Protein AF-A0A9E3AZN7-F1 (afdb_monomer)

Foldseek 3Di:
DPPVVVVVVLVVLQPDQKWKWKAQLPQQFTQDTHLNVLCPWDPPSNPDDRHRPHPCVGHDPVVCVVVVVVSNCCLVVQDKDWDFQCWDQDCCPPPRIWTKTKIKGFDPPPPDPDDDPPPPDRGIIMIMIHTCRVVVLVVLVVVLVVCLVVCVPDPHDPQSSQVSNQVSCCVNRVDQKDWDKDKADQPPPPPVVVPPCPPVVVPDPSFIWIATPDIGQADPVLNPVIDTQDPQEPVVVCVVVVDKDKDAFCVVRPSHDDFHRDPVRDNDGTGIDIDHDDDDPDPDDPPPPPPPDDDDDD

Structure (mmCIF, N/CA/C/O backbone):
data_AF-A0A9E3AZN7-F1
#
_entry.id   AF-A0A9E3AZN7-F1
#
loop_
_atom_site.group_PDB
_atom_site.id
_atom_site.type_symbol
_atom_site.label_atom_id
_atom_site.label_alt_id
_atom_site.label_comp_id
_atom_site.label_asym_id
_atom_site.label_entity_id
_atom_site.label_seq_id
_atom_site.pdbx_PDB_ins_code
_atom_site.Cartn_x
_atom_site.Cartn_y
_atom_site.Cartn_z
_atom_site.occupancy
_atom_site.B_iso_or_equiv
_atom_site.auth_seq_id
_atom_site.auth_comp_id
_atom_site.auth_asym_id
_atom_site.auth_atom_id
_atom_site.pdbx_PDB_model_num
ATOM 1 N N . MET A 1 1 ? -22.858 12.595 29.156 1.00 53.81 1 MET A N 1
ATOM 2 C CA . MET A 1 1 ? -23.108 13.151 27.809 1.00 53.81 1 MET A CA 1
ATOM 3 C C . MET A 1 1 ? -24.599 13.153 27.555 1.00 53.81 1 MET A C 1
ATOM 5 O O . MET A 1 1 ? -25.235 12.140 27.826 1.00 53.81 1 MET A O 1
ATOM 9 N N . GLU A 1 2 ? -25.161 14.259 27.068 1.00 62.59 2 GLU A N 1
ATOM 10 C CA . GLU A 1 2 ? -26.552 14.244 26.607 1.00 62.59 2 GLU A CA 1
ATOM 11 C C . GLU A 1 2 ? -26.670 13.311 25.387 1.00 62.59 2 GLU A C 1
ATOM 13 O O . GLU A 1 2 ? -25.790 13.335 24.520 1.00 62.59 2 GLU A O 1
ATOM 18 N N . PRO A 1 3 ? -27.725 12.485 25.282 1.00 65.94 3 PRO A N 1
ATOM 19 C CA . PRO A 1 3 ? -27.855 11.483 24.219 1.00 65.94 3 PRO A CA 1
ATOM 20 C C . PRO A 1 3 ? -27.819 12.087 22.802 1.00 65.94 3 PRO A C 1
ATOM 22 O O . PRO A 1 3 ? -27.398 11.417 21.861 1.00 65.94 3 PRO A O 1
ATOM 25 N N . GLY A 1 4 ? -28.173 13.369 22.646 1.00 71.06 4 GLY A N 1
ATOM 26 C CA . GLY A 1 4 ? -28.060 14.088 21.372 1.00 71.06 4 GLY A CA 1
ATOM 27 C C . GLY A 1 4 ? -26.617 14.354 20.920 1.00 71.06 4 GLY A C 1
ATOM 28 O O . GLY A 1 4 ? -26.335 14.303 19.725 1.00 71.06 4 GLY A O 1
ATOM 29 N N . GLN A 1 5 ? -25.682 14.570 21.851 1.00 76.88 5 GLN A N 1
ATOM 30 C CA . GLN A 1 5 ? -24.275 14.842 21.525 1.00 76.88 5 GLN A CA 1
ATOM 31 C C . GLN A 1 5 ? -23.548 13.587 21.031 1.00 76.88 5 GLN A C 1
ATOM 33 O O . GLN A 1 5 ? -22.729 13.671 20.120 1.00 76.88 5 GLN A O 1
ATOM 38 N N . ALA A 1 6 ? -23.878 12.418 21.591 1.00 79.06 6 ALA A N 1
ATOM 39 C CA . ALA A 1 6 ? -23.333 11.137 21.141 1.00 79.06 6 ALA A CA 1
ATOM 40 C C . ALA A 1 6 ? -23.733 10.840 19.687 1.00 79.06 6 ALA A C 1
ATOM 42 O O . ALA A 1 6 ? -22.880 10.522 18.863 1.00 79.06 6 ALA A O 1
ATOM 43 N N . ALA A 1 7 ? -25.017 11.029 19.361 1.00 79.75 7 ALA A N 1
ATOM 44 C CA . ALA A 1 7 ? -25.529 10.839 18.007 1.00 79.75 7 ALA A CA 1
ATOM 45 C C . ALA A 1 7 ? -24.910 11.831 17.006 1.00 79.75 7 ALA A C 1
ATOM 47 O O . ALA A 1 7 ? -24.611 11.466 15.869 1.00 79.75 7 ALA A O 1
ATOM 48 N N . GLN A 1 8 ? -24.677 13.079 17.425 1.00 82.56 8 GLN A N 1
ATOM 49 C CA . GLN A 1 8 ? -24.020 14.084 16.588 1.00 82.56 8 GLN A CA 1
ATOM 50 C C . GLN A 1 8 ? -22.540 13.755 16.343 1.00 82.56 8 GLN A C 1
ATOM 52 O O . GLN A 1 8 ? -22.073 13.874 15.212 1.00 82.56 8 GLN A O 1
ATOM 57 N N . LEU A 1 9 ? -21.810 13.304 17.368 1.00 83.69 9 LEU A N 1
ATOM 58 C CA . LEU A 1 9 ? -20.420 12.870 17.227 1.00 83.69 9 LEU A CA 1
ATOM 59 C C . LEU A 1 9 ? -20.310 11.650 16.309 1.00 83.69 9 LEU A C 1
ATOM 61 O O . LEU A 1 9 ? -19.462 11.626 15.422 1.00 83.69 9 LEU A O 1
ATOM 65 N N . GLU A 1 10 ? -21.196 10.669 16.471 1.00 83.62 10 GLU A N 1
ATOM 66 C CA . GLU A 1 10 ? -21.256 9.509 15.585 1.00 83.62 10 GLU A CA 1
ATOM 67 C C . GLU A 1 10 ? -21.541 9.933 14.138 1.00 83.62 10 GLU A C 1
ATOM 69 O O . GLU A 1 10 ? -20.887 9.460 13.209 1.00 83.62 10 GLU A O 1
ATOM 74 N N . HIS A 1 11 ? -22.463 10.879 13.932 1.00 85.19 11 HIS A N 1
ATOM 75 C CA . HIS A 1 11 ? -22.735 11.427 12.607 1.00 85.19 11 HIS A CA 1
ATOM 76 C C . HIS A 1 11 ? -21.495 12.090 11.991 1.00 85.19 11 HIS A C 1
ATOM 78 O O . HIS A 1 11 ? -21.216 11.865 10.815 1.00 85.19 11 HIS A O 1
ATOM 84 N N . ILE A 1 12 ? -20.720 12.852 12.768 1.00 85.94 12 ILE A N 1
ATOM 85 C CA . ILE A 1 12 ? -19.460 13.452 12.305 1.00 85.94 12 ILE A CA 1
ATOM 86 C C . ILE A 1 12 ? -18.448 12.354 11.949 1.00 85.94 12 ILE A C 1
ATOM 88 O O . ILE A 1 12 ? -17.926 12.343 10.837 1.00 85.94 12 ILE A O 1
ATOM 92 N N . LEU A 1 13 ? -18.223 11.383 12.838 1.00 87.25 13 LEU A N 1
ATOM 93 C CA . LEU A 1 13 ? -17.242 10.305 12.646 1.00 87.25 13 LEU A CA 1
ATOM 94 C C . LEU A 1 13 ? -17.553 9.377 11.463 1.00 87.25 13 LEU A C 1
ATOM 96 O O . LEU A 1 13 ? -16.651 8.691 10.984 1.00 87.25 13 LEU A O 1
ATOM 100 N N . ARG A 1 14 ? -18.801 9.353 10.981 1.00 84.06 14 ARG A N 1
ATOM 101 C CA . ARG A 1 14 ? -19.188 8.642 9.752 1.00 84.06 14 ARG A CA 1
ATOM 102 C C . ARG A 1 14 ? -18.754 9.349 8.467 1.00 84.06 14 ARG A C 1
ATOM 104 O O . ARG A 1 14 ? -18.658 8.687 7.441 1.00 84.06 14 ARG A O 1
ATOM 111 N N . HIS A 1 15 ? -18.520 10.661 8.508 1.00 83.62 15 HIS A N 1
ATOM 112 C CA . HIS A 1 15 ? -18.189 11.467 7.326 1.00 83.62 15 HIS A CA 1
ATOM 113 C C . HIS A 1 15 ? -16.728 11.930 7.291 1.00 83.62 15 HIS A C 1
ATOM 115 O O . HIS A 1 15 ? -16.283 12.461 6.277 1.00 83.62 15 HIS A O 1
ATOM 121 N N . VAL A 1 16 ? -15.983 11.757 8.383 1.00 86.75 16 VAL A N 1
ATOM 122 C CA . VAL A 1 16 ? -14.562 12.107 8.443 1.00 86.75 16 VAL A CA 1
ATOM 123 C C . VAL A 1 16 ? -13.723 10.978 7.841 1.00 86.75 16 VAL A C 1
ATOM 125 O O . VAL A 1 16 ? -13.915 9.811 8.177 1.00 86.75 16 VAL A O 1
ATOM 128 N N . SER A 1 17 ? -12.747 11.334 7.001 1.00 85.75 17 SER A N 1
ATOM 129 C CA . SER A 1 17 ? -11.783 10.409 6.381 1.00 85.75 17 SER A CA 1
ATOM 130 C C . SER A 1 17 ? -10.676 9.953 7.342 1.00 85.75 17 SER A C 1
ATOM 132 O O . SER A 1 17 ? -9.499 9.925 6.989 1.00 85.75 17 SER A O 1
ATOM 134 N N . VAL A 1 18 ? -11.042 9.646 8.585 1.00 90.31 18 VAL A N 1
ATOM 135 C CA . VAL A 1 18 ? -10.120 9.215 9.638 1.00 90.31 18 VAL A CA 1
ATOM 136 C C . VAL A 1 18 ? -10.717 8.004 10.334 1.00 90.31 18 VAL A C 1
ATOM 138 O O . VAL A 1 18 ? -11.863 8.019 10.786 1.00 90.31 18 VAL A O 1
ATOM 141 N N . GLY A 1 19 ? -9.931 6.939 10.410 1.00 91.25 19 GLY A N 1
ATOM 142 C CA . GLY A 1 19 ? -10.266 5.706 11.095 1.00 91.25 19 GLY A CA 1
ATOM 143 C C . GLY A 1 19 ? -10.035 5.885 12.581 1.00 91.25 19 GLY A C 1
ATOM 144 O O . GLY A 1 19 ? -8.967 6.330 12.986 1.00 91.25 19 GLY A O 1
ATOM 145 N N . VAL A 1 20 ? -11.031 5.550 13.390 1.00 92.44 20 VAL A N 1
ATOM 146 C CA . VAL A 1 20 ? -10.968 5.662 14.844 1.00 92.44 20 VAL A CA 1
ATOM 147 C C . VAL A 1 20 ? -11.438 4.352 15.454 1.00 92.44 20 VAL A C 1
ATOM 149 O O . VAL A 1 20 ? -12.559 3.914 15.188 1.00 92.44 20 VAL A O 1
ATOM 152 N N . ALA A 1 21 ? -10.606 3.760 16.308 1.00 92.88 21 ALA A N 1
ATOM 153 C CA . ALA A 1 21 ? -10.977 2.645 17.167 1.00 92.88 21 ALA A CA 1
ATOM 154 C C . ALA A 1 21 ? -10.594 2.921 18.621 1.00 92.88 21 ALA A C 1
ATOM 156 O O . ALA A 1 21 ? -9.587 3.563 18.904 1.00 92.88 21 ALA A O 1
ATOM 157 N N . ILE A 1 22 ? -11.401 2.411 19.547 1.00 92.81 22 ILE A N 1
ATOM 158 C CA . ILE A 1 22 ? -11.112 2.429 20.981 1.00 92.81 22 ILE A CA 1
ATOM 159 C C . ILE A 1 22 ? -10.964 0.986 21.429 1.00 92.81 22 ILE A C 1
ATOM 161 O O . ILE A 1 22 ? -11.851 0.166 21.185 1.00 92.81 22 ILE A O 1
ATOM 165 N N . LEU A 1 23 ? -9.857 0.679 22.090 1.00 93.19 23 LEU A N 1
ATOM 166 C CA . LEU A 1 23 ? -9.516 -0.649 22.573 1.00 93.19 23 LEU A CA 1
ATOM 167 C C . LEU A 1 23 ? -9.415 -0.637 24.094 1.00 93.19 23 LEU A C 1
ATOM 169 O O . LEU A 1 23 ? -8.913 0.314 24.685 1.00 93.19 23 LEU A O 1
ATOM 173 N N . LYS A 1 24 ? -9.820 -1.728 24.735 1.00 90.88 24 LYS A N 1
ATOM 174 C CA . LYS A 1 24 ? -9.527 -1.943 26.153 1.00 90.88 24 LYS A CA 1
ATOM 175 C C . LYS A 1 24 ? -8.054 -2.317 26.309 1.00 90.88 24 LYS A C 1
ATOM 177 O O . LYS A 1 24 ? -7.625 -3.303 25.722 1.00 90.88 24 LYS A O 1
ATOM 182 N N . SER A 1 25 ? -7.285 -1.585 27.104 1.00 86.50 25 SER A N 1
ATOM 183 C CA . SER A 1 25 ? -5.829 -1.785 27.247 1.00 86.50 25 SER A CA 1
ATOM 184 C C . SER A 1 25 ? -5.429 -3.175 27.746 1.00 86.50 25 SER A C 1
ATOM 186 O O . SER A 1 25 ? -4.510 -3.776 27.200 1.00 86.50 25 SER A O 1
ATOM 188 N N . THR A 1 26 ? -6.138 -3.724 28.735 1.00 85.31 26 THR A N 1
ATOM 189 C CA . THR A 1 26 ? -5.777 -5.016 29.351 1.00 85.31 26 THR A CA 1
ATOM 190 C C . THR A 1 26 ? -6.043 -6.221 28.458 1.00 85.31 26 THR A C 1
ATOM 192 O O . THR A 1 26 ? -5.301 -7.200 28.487 1.00 85.31 26 THR A O 1
ATOM 195 N N . SER A 1 27 ? -7.121 -6.177 27.676 1.00 87.69 27 SER A N 1
ATOM 196 C CA . SER A 1 27 ? -7.593 -7.323 26.896 1.00 87.69 27 SER A CA 1
ATOM 197 C C . SER A 1 27 ? -7.517 -7.106 25.386 1.00 87.69 27 SER A C 1
ATOM 199 O O . SER A 1 27 ? -7.829 -8.029 24.636 1.00 87.69 27 SER A O 1
ATOM 201 N N . LEU A 1 28 ? -7.151 -5.901 24.941 1.00 90.75 28 LEU A N 1
ATOM 202 C CA . LEU A 1 28 ? -7.140 -5.457 23.544 1.00 90.75 28 LEU A CA 1
ATOM 203 C C . LEU A 1 28 ? -8.451 -5.774 22.808 1.00 90.75 28 LEU A C 1
ATOM 205 O O . LEU A 1 28 ? -8.445 -6.126 21.632 1.00 90.75 28 LEU A O 1
ATOM 209 N N . HIS A 1 29 ? -9.583 -5.684 23.513 1.00 93.19 29 HIS A N 1
ATOM 210 C CA . HIS A 1 29 ? -10.904 -5.837 22.902 1.00 93.19 29 HIS A CA 1
ATOM 211 C C . HIS A 1 29 ? -11.367 -4.509 22.316 1.00 93.19 29 HIS A C 1
ATOM 213 O O . HIS A 1 29 ? -11.229 -3.466 22.960 1.00 93.19 29 HIS A O 1
ATOM 219 N N . ILE A 1 30 ? -11.960 -4.555 21.129 1.00 93.19 30 ILE A N 1
ATOM 220 C CA . ILE A 1 30 ? -12.473 -3.375 20.439 1.00 93.19 30 ILE A CA 1
ATOM 221 C C . ILE A 1 30 ? -13.759 -2.918 21.134 1.00 93.19 30 ILE A C 1
ATOM 223 O O . ILE A 1 30 ? -14.770 -3.614 21.114 1.00 93.19 30 ILE A O 1
ATOM 227 N N . ARG A 1 31 ? -13.743 -1.743 21.764 1.00 91.19 31 ARG A N 1
ATOM 228 C CA . ARG A 1 31 ? -14.930 -1.108 22.363 1.00 91.19 31 ARG A CA 1
ATOM 229 C C . ARG A 1 31 ? -15.712 -0.281 21.351 1.00 91.19 31 ARG A C 1
ATOM 231 O O . ARG A 1 31 ? -16.929 -0.168 21.458 1.00 91.19 31 ARG A O 1
ATOM 238 N N . TYR A 1 32 ? -15.007 0.317 20.401 1.00 91.50 32 TYR A N 1
ATOM 239 C CA . TYR A 1 32 ? -15.586 1.162 19.368 1.00 91.50 32 TYR A CA 1
ATOM 240 C C . TYR A 1 32 ? -14.722 1.101 18.115 1.00 91.50 32 TYR A C 1
ATOM 242 O O . TYR A 1 32 ? -13.499 1.042 18.216 1.00 91.50 32 TYR A O 1
ATOM 250 N N . ALA A 1 33 ? -15.359 1.151 16.952 1.00 91.81 33 ALA A N 1
ATOM 251 C CA . ALA A 1 33 ? -14.715 1.302 15.658 1.00 91.81 33 ALA A CA 1
ATOM 252 C C . ALA A 1 33 ? -15.669 2.081 14.746 1.00 91.81 33 ALA A C 1
ATOM 254 O O . ALA A 1 33 ? -16.841 1.717 14.630 1.00 91.81 33 ALA A O 1
ATOM 255 N N . ASN A 1 34 ? -15.197 3.161 14.124 1.00 92.31 34 ASN A N 1
ATOM 256 C CA . ASN A 1 34 ? -16.004 3.884 13.144 1.00 92.31 34 ASN A CA 1
ATOM 257 C C . ASN A 1 34 ? -16.014 3.161 11.779 1.00 92.31 34 ASN A C 1
ATOM 259 O O . ASN A 1 34 ? -15.130 2.356 11.495 1.00 92.31 34 ASN A O 1
ATOM 263 N N . PRO A 1 35 ? -16.964 3.458 10.877 1.00 88.75 35 PRO A N 1
ATOM 264 C CA . PRO A 1 35 ? -17.018 2.778 9.580 1.00 88.75 35 PRO A CA 1
ATOM 265 C C . PRO A 1 35 ? -15.752 2.941 8.730 1.00 88.75 35 PRO A C 1
ATOM 267 O O . PRO A 1 35 ? -15.409 2.047 7.962 1.00 88.75 35 PRO A O 1
ATOM 270 N N . TYR A 1 36 ? -15.034 4.058 8.883 1.00 89.75 36 TYR A N 1
ATOM 271 C CA . TYR A 1 36 ? -13.815 4.308 8.119 1.00 89.75 36 TYR A CA 1
ATOM 272 C C . TYR A 1 36 ? -12.676 3.355 8.506 1.00 89.75 36 TYR A C 1
ATOM 274 O O . TYR A 1 36 ? -12.015 2.827 7.618 1.00 89.75 36 TYR A O 1
ATOM 282 N N . ILE A 1 37 ? -12.474 3.056 9.801 1.00 89.06 37 ILE A N 1
ATOM 283 C CA . ILE A 1 37 ? -11.437 2.090 10.203 1.00 89.06 37 ILE A CA 1
ATOM 284 C C . ILE A 1 37 ? -11.780 0.662 9.767 1.00 89.06 37 ILE A C 1
ATOM 286 O O . ILE A 1 37 ? -10.885 -0.106 9.429 1.00 89.06 37 ILE A O 1
ATOM 290 N N . LEU A 1 38 ? -13.073 0.319 9.702 1.00 88.25 38 LEU A N 1
ATOM 291 C CA . LEU A 1 38 ? -13.523 -0.982 9.196 1.00 88.25 38 LEU A CA 1
ATOM 292 C C . LEU A 1 38 ? -13.219 -1.150 7.705 1.00 88.25 38 LEU A C 1
ATOM 294 O O . LEU A 1 38 ? -12.881 -2.246 7.273 1.00 88.25 38 LEU A O 1
ATOM 298 N N . ALA A 1 39 ? -13.256 -0.067 6.924 1.00 85.56 39 ALA A N 1
ATOM 299 C CA . ALA A 1 39 ? -12.929 -0.093 5.497 1.00 85.56 39 ALA A CA 1
ATOM 300 C C . ALA A 1 39 ? -11.447 -0.410 5.195 1.00 85.56 39 ALA A C 1
ATOM 302 O O . ALA A 1 39 ? -11.095 -0.618 4.024 1.00 85.56 39 ALA A O 1
ATOM 303 N N . PHE A 1 40 ? -10.584 -0.429 6.219 1.00 80.75 40 PHE A N 1
ATOM 304 C CA . PHE A 1 40 ? -9.193 -0.881 6.127 1.00 80.75 40 PHE A CA 1
ATOM 305 C C . PHE A 1 40 ? -9.006 -2.371 6.407 1.00 80.75 40 PHE A C 1
ATOM 307 O O . PHE A 1 40 ? -7.939 -2.903 6.110 1.00 80.75 40 PHE A O 1
ATOM 314 N N . LEU A 1 41 ? -10.008 -3.035 6.980 1.00 83.69 41 LEU A N 1
ATOM 315 C CA . LEU A 1 41 ? -9.944 -4.454 7.296 1.00 83.69 41 LEU A CA 1
ATOM 316 C C . LEU A 1 41 ? -10.305 -5.297 6.070 1.00 83.69 41 LEU A C 1
ATOM 318 O O . LEU A 1 41 ? -11.106 -4.885 5.228 1.00 83.69 41 LEU A O 1
ATOM 322 N N . ASP A 1 42 ? -9.739 -6.498 5.999 1.00 79.88 42 ASP A N 1
ATOM 323 C CA . ASP A 1 42 ? -10.081 -7.469 4.962 1.00 79.88 42 ASP A CA 1
ATOM 324 C C . ASP A 1 42 ? -11.473 -8.084 5.212 1.00 79.88 42 ASP A C 1
ATOM 326 O O . ASP A 1 42 ? -12.048 -7.996 6.303 1.00 79.88 42 ASP A O 1
ATOM 330 N N . GLU A 1 43 ? -12.046 -8.717 4.187 1.00 79.44 43 GLU A N 1
ATOM 331 C CA . GLU A 1 43 ? -13.284 -9.483 4.345 1.00 79.44 43 GLU A CA 1
ATOM 332 C C . GLU A 1 43 ? -13.080 -10.654 5.327 1.00 79.44 43 GLU A C 1
ATOM 334 O O . GLU A 1 43 ? -12.056 -11.337 5.266 1.00 79.44 43 GLU A O 1
ATOM 339 N N . PRO A 1 44 ? -14.041 -10.923 6.233 1.00 82.00 44 PRO A N 1
ATOM 340 C CA . PRO A 1 44 ? -15.400 -10.367 6.298 1.00 82.00 44 PRO A CA 1
ATOM 341 C C . PRO A 1 44 ? -15.557 -9.135 7.214 1.00 82.00 44 PRO A C 1
ATOM 343 O O . PRO A 1 44 ? -16.668 -8.622 7.377 1.00 82.00 44 PRO A O 1
ATOM 346 N N . TRP A 1 45 ? -14.479 -8.665 7.838 1.00 85.62 45 TRP A N 1
ATOM 347 C CA . TRP A 1 45 ? -14.532 -7.701 8.941 1.00 85.62 45 TRP A CA 1
ATOM 348 C C . TRP A 1 45 ? -14.921 -6.286 8.520 1.00 85.62 45 TRP A C 1
ATOM 350 O O . TRP A 1 45 ? -15.456 -5.534 9.330 1.00 85.62 45 TRP A O 1
ATOM 360 N N . CYS A 1 46 ? -14.731 -5.939 7.250 1.00 82.81 46 CYS A N 1
ATOM 361 C CA . CYS A 1 46 ? -15.124 -4.640 6.704 1.00 82.81 46 CYS A CA 1
ATOM 362 C C . CYS A 1 46 ? -16.636 -4.351 6.756 1.00 82.81 46 CYS A C 1
ATOM 364 O O . CYS A 1 46 ? -17.026 -3.184 6.742 1.00 82.81 46 CYS A O 1
ATOM 366 N N . TYR A 1 47 ? -17.486 -5.381 6.859 1.00 81.12 47 TYR A N 1
ATOM 367 C CA . TYR A 1 47 ? -18.947 -5.228 6.946 1.00 81.12 47 TYR A CA 1
ATOM 368 C C . TYR A 1 47 ? -19.552 -5.813 8.229 1.00 81.12 47 TYR A C 1
ATOM 370 O O . TYR A 1 47 ? -20.754 -5.669 8.464 1.00 81.12 47 TYR A O 1
ATOM 378 N N . GLN A 1 48 ? -18.751 -6.495 9.049 1.00 84.88 48 GLN A N 1
ATOM 379 C CA . GLN A 1 48 ? -19.210 -7.113 10.290 1.00 84.88 48 GLN A CA 1
ATOM 380 C C . GLN A 1 48 ? -18.963 -6.214 11.498 1.00 84.88 48 GLN A C 1
ATOM 382 O O . GLN A 1 48 ? -18.085 -5.354 11.511 1.00 84.88 48 GLN A O 1
ATOM 387 N N . ASN A 1 49 ? -19.754 -6.429 12.549 1.00 86.69 49 ASN A N 1
ATOM 388 C CA . ASN A 1 49 ? -19.532 -5.746 13.810 1.00 86.69 49 ASN A CA 1
ATOM 389 C C . ASN A 1 49 ? -18.336 -6.378 14.535 1.00 86.69 49 ASN A C 1
ATOM 391 O O . ASN A 1 49 ? -18.426 -7.507 15.008 1.00 86.69 49 ASN A O 1
ATOM 395 N N . VAL A 1 50 ? -17.237 -5.632 14.623 1.00 90.38 50 VAL A N 1
ATOM 396 C CA . VAL A 1 50 ? -16.001 -6.052 15.305 1.00 90.38 50 VAL A CA 1
ATOM 397 C C . VAL A 1 50 ? -15.977 -5.682 16.792 1.00 90.38 50 VAL A C 1
ATOM 399 O O . VAL A 1 50 ? -15.035 -6.024 17.504 1.00 90.38 50 VAL A O 1
ATOM 402 N N . VAL A 1 51 ? -16.991 -4.960 17.286 1.00 91.62 51 VAL A N 1
ATOM 403 C CA . VAL A 1 51 ? -17.061 -4.547 18.693 1.00 91.62 51 VAL A CA 1
ATOM 404 C C . VAL A 1 51 ? -17.186 -5.777 19.592 1.00 91.62 51 VAL A C 1
ATOM 406 O O . VAL A 1 51 ? -18.054 -6.624 19.400 1.00 91.62 51 VAL A O 1
ATOM 409 N N . GLY A 1 52 ? -16.328 -5.851 20.606 1.00 89.00 52 GLY A N 1
ATOM 410 C CA . GLY A 1 52 ? -16.228 -6.962 21.548 1.00 89.00 52 GLY A CA 1
ATOM 411 C C . GLY A 1 52 ? -15.244 -8.053 21.129 1.00 89.00 52 GLY A C 1
ATOM 412 O O . GLY A 1 52 ? -14.915 -8.885 21.967 1.00 89.00 52 GLY A O 1
ATOM 413 N N . LEU A 1 53 ? -14.738 -8.035 19.894 1.00 92.19 53 LEU A N 1
ATOM 414 C CA . LEU A 1 53 ? -13.689 -8.953 19.454 1.00 92.19 53 LEU A CA 1
ATOM 415 C C . LEU A 1 53 ? -12.315 -8.457 19.880 1.00 92.19 53 LEU A C 1
ATOM 417 O O . LEU A 1 53 ? -12.110 -7.264 20.145 1.00 92.19 53 LEU A O 1
ATOM 421 N N . ARG A 1 54 ? -11.360 -9.381 19.935 1.00 91.50 54 ARG A N 1
ATOM 422 C CA . ARG A 1 54 ? -9.968 -9.021 20.170 1.00 91.50 54 ARG A CA 1
ATOM 423 C C . ARG A 1 54 ? -9.307 -8.565 18.878 1.00 91.50 54 ARG A C 1
ATOM 425 O O . ARG A 1 54 ? -9.601 -9.055 17.792 1.00 91.50 54 ARG A O 1
ATOM 432 N N . VAL A 1 55 ? -8.357 -7.645 19.003 1.00 90.56 55 VAL A N 1
ATOM 433 C CA . VAL A 1 55 ? -7.597 -7.129 17.854 1.00 90.56 55 VAL A CA 1
ATOM 434 C C . VAL A 1 55 ? -6.858 -8.239 17.093 1.00 90.56 55 VAL A C 1
ATOM 436 O O . VAL A 1 55 ? -6.765 -8.166 15.871 1.00 90.56 55 VAL A O 1
ATOM 439 N N . ASP A 1 56 ? -6.384 -9.279 17.788 1.00 89.88 56 ASP A N 1
ATOM 440 C CA . ASP A 1 56 ? -5.688 -10.427 17.189 1.00 89.88 56 ASP A CA 1
ATOM 441 C C . ASP A 1 56 ? -6.600 -11.365 16.378 1.00 89.88 56 ASP A C 1
ATOM 443 O O . ASP A 1 56 ? -6.101 -12.140 15.568 1.00 89.88 56 ASP A O 1
ATOM 447 N N . GLU A 1 57 ? -7.920 -11.273 16.549 1.00 89.12 57 GLU A N 1
ATOM 448 C CA . GLU A 1 57 ? -8.912 -12.033 15.773 1.00 89.12 57 GLU A CA 1
ATOM 449 C C . GLU A 1 57 ? -9.314 -11.316 14.476 1.00 89.12 57 GLU A C 1
ATOM 451 O O . GLU A 1 57 ? -9.780 -11.950 13.529 1.00 89.12 57 GLU A O 1
ATOM 456 N N . VAL A 1 58 ? -9.146 -9.991 14.441 1.00 87.88 58 VAL A N 1
ATOM 457 C CA . VAL A 1 58 ? -9.648 -9.116 13.373 1.00 87.88 58 VAL A CA 1
ATOM 458 C C . VAL A 1 58 ? -8.537 -8.691 12.412 1.00 87.88 58 VAL A C 1
ATOM 460 O O . VAL A 1 58 ? -8.764 -8.604 11.205 1.00 87.88 58 VAL A O 1
ATOM 463 N N . LEU A 1 59 ? -7.337 -8.408 12.926 1.00 85.94 59 LEU A N 1
ATOM 464 C CA . LEU A 1 59 ? -6.216 -7.975 12.096 1.00 85.94 59 LEU A CA 1
ATOM 465 C C . LEU A 1 59 ? -5.536 -9.164 11.385 1.00 85.94 59 LEU A C 1
ATOM 467 O O . LEU A 1 59 ? -5.396 -10.244 11.963 1.00 85.94 59 LEU A O 1
ATOM 471 N N . PRO A 1 60 ? -5.034 -8.970 10.150 1.00 83.38 60 PRO A N 1
ATOM 472 C CA . PRO A 1 60 ? -4.175 -9.946 9.486 1.00 83.38 60 PRO A CA 1
ATOM 473 C C . PRO A 1 60 ? -2.928 -10.260 10.321 1.00 83.38 60 PRO A C 1
ATOM 475 O O . PRO A 1 60 ? -2.324 -9.354 10.896 1.00 83.38 60 PRO A O 1
ATOM 478 N N . ALA A 1 61 ? -2.479 -11.521 10.316 1.00 82.44 61 ALA A N 1
ATOM 479 C CA . ALA A 1 61 ? -1.349 -11.987 11.135 1.00 82.44 61 ALA A CA 1
ATOM 480 C C . ALA A 1 61 ? -0.082 -11.118 10.991 1.00 82.44 61 ALA A C 1
ATOM 482 O O . ALA A 1 61 ? 0.559 -10.779 11.980 1.00 82.44 61 ALA A O 1
ATOM 483 N N . GLN A 1 62 ? 0.218 -10.677 9.766 1.00 81.69 62 GLN A N 1
ATOM 484 C CA . GLN A 1 62 ? 1.364 -9.811 9.462 1.00 81.69 62 GLN A CA 1
ATOM 485 C C . GLN A 1 62 ? 1.281 -8.452 10.174 1.00 81.69 62 GLN A C 1
ATOM 487 O O . GLN A 1 62 ? 2.295 -7.913 10.610 1.00 81.69 62 GLN A O 1
ATOM 492 N N . ILE A 1 63 ? 0.071 -7.897 10.295 1.00 83.31 63 ILE A N 1
ATOM 493 C CA . ILE A 1 63 ? -0.165 -6.647 11.020 1.00 83.31 63 ILE A CA 1
ATOM 494 C C . ILE A 1 63 ? -0.171 -6.923 12.523 1.00 83.31 63 ILE A C 1
ATOM 496 O O . ILE A 1 63 ? 0.399 -6.134 13.269 1.00 83.31 63 ILE A O 1
ATOM 500 N N . CYS A 1 64 ? -0.752 -8.037 12.979 1.00 85.56 64 CYS A N 1
ATOM 501 C CA . CYS A 1 64 ? -0.762 -8.429 14.393 1.00 85.56 64 CYS A CA 1
ATOM 502 C C . CYS A 1 64 ? 0.644 -8.495 14.994 1.00 85.56 64 CYS A C 1
ATOM 504 O O . CYS A 1 64 ? 0.862 -7.950 16.078 1.00 85.56 64 CYS A O 1
ATOM 506 N N . ASP A 1 65 ? 1.596 -9.104 14.284 1.00 84.56 65 ASP A N 1
ATOM 507 C CA . ASP A 1 65 ? 2.982 -9.249 14.746 1.00 84.56 65 ASP A CA 1
ATOM 508 C C . ASP A 1 65 ? 3.656 -7.894 15.011 1.00 84.56 65 ASP A C 1
ATOM 510 O O . ASP A 1 65 ? 4.492 -7.769 15.907 1.00 84.56 65 ASP A O 1
ATOM 514 N N . ILE A 1 66 ? 3.256 -6.861 14.265 1.00 85.75 66 ILE A N 1
ATOM 515 C CA . ILE A 1 66 ? 3.780 -5.499 14.392 1.00 85.75 66 ILE A CA 1
ATOM 516 C C . ILE A 1 66 ? 2.956 -4.690 15.403 1.00 85.75 66 ILE A C 1
ATOM 518 O O . ILE A 1 66 ? 3.513 -3.990 16.244 1.00 85.75 66 ILE A O 1
ATOM 522 N N . ALA A 1 67 ? 1.628 -4.780 15.343 1.00 86.44 67 ALA A N 1
ATOM 523 C CA . ALA A 1 67 ? 0.713 -3.938 16.103 1.00 86.44 67 ALA A CA 1
ATOM 524 C C . ALA A 1 67 ? 0.587 -4.359 17.573 1.00 86.44 67 ALA A C 1
ATOM 526 O O . ALA A 1 67 ? 0.526 -3.494 18.446 1.00 86.44 67 ALA A O 1
ATOM 527 N N . LEU A 1 68 ? 0.563 -5.661 17.885 1.00 88.88 68 LEU A N 1
ATOM 528 C CA . LEU A 1 68 ? 0.356 -6.136 19.261 1.00 88.88 68 LEU A CA 1
ATOM 529 C C . LEU A 1 68 ? 1.463 -5.690 20.230 1.00 88.88 68 LEU A C 1
ATOM 531 O O . LEU A 1 68 ? 1.116 -5.222 21.319 1.00 88.88 68 LEU A O 1
ATOM 535 N N . PRO A 1 69 ? 2.767 -5.781 19.889 1.00 90.12 69 PRO A N 1
ATOM 536 C CA . PRO A 1 69 ? 3.822 -5.250 20.749 1.00 90.12 69 PRO A CA 1
ATOM 537 C C . PRO A 1 69 ? 3.665 -3.748 21.006 1.00 90.12 69 PRO A C 1
ATOM 539 O O . PRO A 1 69 ? 3.859 -3.299 22.132 1.00 90.12 69 PRO A O 1
ATOM 542 N N . LEU A 1 70 ? 3.256 -2.986 19.987 1.00 88.06 70 LEU A N 1
ATOM 543 C CA . LEU A 1 70 ? 3.080 -1.536 20.081 1.00 88.06 70 LEU A CA 1
ATOM 544 C C . LEU A 1 70 ? 1.899 -1.163 20.974 1.00 88.06 70 LEU A C 1
ATOM 546 O O . LEU A 1 70 ? 2.038 -0.325 21.861 1.00 88.06 70 LEU A O 1
ATOM 550 N N . LEU A 1 71 ? 0.755 -1.824 20.797 1.00 89.69 71 LEU A N 1
ATOM 551 C CA . LEU A 1 71 ? -0.420 -1.620 21.643 1.00 89.69 71 LEU A CA 1
ATOM 552 C C . LEU A 1 71 ? -0.111 -1.931 23.113 1.00 89.69 71 LEU A C 1
ATOM 554 O O . LEU A 1 71 ? -0.488 -1.159 23.994 1.00 89.69 71 LEU A O 1
ATOM 558 N N . ARG A 1 72 ? 0.630 -3.017 23.377 1.00 89.50 72 ARG A N 1
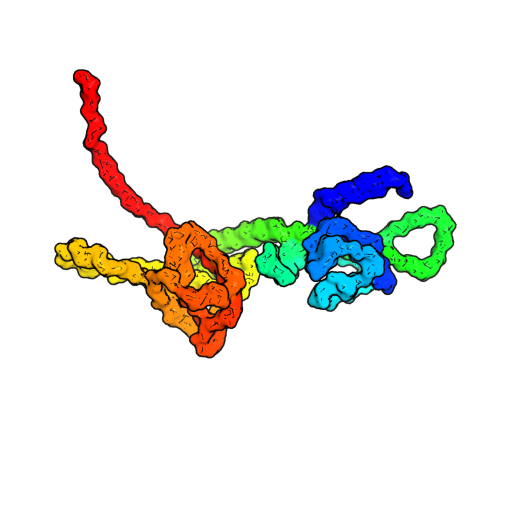ATOM 559 C CA . ARG A 1 72 ? 1.085 -3.364 24.732 1.00 89.50 72 ARG A CA 1
ATOM 560 C C . ARG A 1 72 ? 2.029 -2.307 25.295 1.00 89.50 72 ARG A C 1
ATOM 562 O O . ARG A 1 72 ? 1.807 -1.832 26.403 1.00 89.50 72 ARG A O 1
ATOM 569 N N . GLN A 1 73 ? 3.007 -1.861 24.509 1.00 87.56 73 GLN A N 1
ATOM 570 C CA . GLN A 1 73 ? 3.945 -0.820 24.922 1.00 87.56 73 GLN A CA 1
ATOM 571 C C . GLN A 1 73 ? 3.232 0.487 25.303 1.00 87.56 73 GLN A C 1
ATOM 573 O O . GLN A 1 73 ? 3.578 1.091 26.317 1.00 87.56 73 GLN A O 1
ATOM 578 N N . VAL A 1 74 ? 2.232 0.922 24.526 1.00 88.38 74 VAL A N 1
ATOM 579 C CA . VAL A 1 74 ? 1.443 2.123 24.852 1.00 88.38 74 VAL A CA 1
ATOM 580 C C . VAL A 1 74 ? 0.588 1.895 26.098 1.00 88.38 74 VAL A C 1
ATOM 582 O O . VAL A 1 74 ? 0.495 2.789 26.936 1.00 88.38 74 VAL A O 1
ATOM 585 N N . SER A 1 75 ? 0.015 0.698 26.267 1.00 87.19 75 SER A N 1
ATOM 586 C CA . SER A 1 75 ? -0.781 0.366 27.456 1.00 87.19 75 SER A CA 1
ATOM 587 C C . SER A 1 75 ? 0.026 0.344 28.756 1.00 87.19 75 SER A C 1
ATOM 589 O O . SER A 1 75 ? -0.489 0.744 29.798 1.00 87.19 75 SER A O 1
ATOM 591 N N . GLU A 1 76 ? 1.284 -0.099 28.695 1.00 86.62 76 GLU A N 1
ATOM 592 C CA . GLU A 1 76 ? 2.167 -0.231 29.858 1.00 86.62 76 GLU A CA 1
ATOM 593 C C . GLU A 1 76 ? 2.862 1.093 30.192 1.00 86.62 76 GLU A C 1
ATOM 595 O O . GLU A 1 76 ? 2.919 1.492 31.353 1.00 86.62 76 GLU A O 1
ATOM 600 N N . ASN A 1 77 ? 3.368 1.799 29.175 1.00 85.38 77 ASN A N 1
ATOM 601 C CA . ASN A 1 77 ? 4.165 3.010 29.378 1.00 85.38 77 ASN A CA 1
ATOM 602 C C . ASN A 1 77 ? 3.325 4.292 29.402 1.00 85.38 77 ASN A C 1
ATOM 604 O O . ASN A 1 77 ? 3.831 5.343 29.800 1.00 85.38 77 ASN A O 1
ATOM 608 N N . GLY A 1 78 ? 2.085 4.245 28.904 1.00 84.19 78 GLY A N 1
ATOM 609 C CA . GLY A 1 78 ? 1.227 5.421 28.743 1.00 84.19 78 GLY A CA 1
ATOM 610 C C . GLY A 1 78 ? 1.801 6.483 27.796 1.00 84.19 78 GLY A C 1
ATOM 611 O O . GLY A 1 78 ? 1.357 7.627 27.817 1.00 84.19 78 GLY A O 1
ATOM 612 N N . GLN A 1 79 ? 2.812 6.143 26.993 1.00 86.12 79 GLN A N 1
ATOM 613 C CA . GLN A 1 79 ? 3.419 7.064 26.037 1.00 86.12 79 GLN A CA 1
ATOM 614 C C . GLN A 1 79 ? 2.725 6.920 24.683 1.00 86.12 79 GLN A C 1
ATOM 616 O O . GLN A 1 79 ? 2.680 5.802 24.164 1.00 86.12 79 GLN A O 1
ATOM 621 N N . PRO A 1 80 ? 2.199 8.012 24.100 1.00 89.12 80 PRO A N 1
ATOM 622 C CA . PRO A 1 80 ? 1.583 7.954 22.788 1.00 89.12 80 PRO A CA 1
ATOM 623 C C . PRO A 1 80 ? 2.632 7.616 21.730 1.00 89.12 80 PRO A C 1
ATOM 625 O O . PRO A 1 80 ? 3.776 8.073 21.787 1.00 89.12 80 PRO A O 1
ATOM 628 N N . VAL A 1 81 ? 2.230 6.822 20.745 1.00 90.56 81 VAL A N 1
ATOM 629 C CA . VAL A 1 81 ? 3.087 6.430 19.628 1.00 90.56 81 VAL A CA 1
ATOM 630 C C . VAL A 1 81 ? 2.481 6.954 18.339 1.00 90.56 81 VAL A C 1
ATOM 632 O O . VAL A 1 81 ? 1.284 6.813 18.095 1.00 90.56 81 VAL A O 1
ATOM 635 N N . HIS A 1 82 ? 3.326 7.557 17.507 1.00 91.06 82 HIS A N 1
ATOM 636 C CA . HIS A 1 82 ? 2.932 8.126 16.231 1.00 91.06 82 HIS A CA 1
ATOM 637 C C . HIS A 1 82 ? 3.826 7.605 15.111 1.00 91.06 82 HIS A C 1
ATOM 639 O O . HIS A 1 82 ? 5.050 7.724 15.176 1.00 91.06 82 HIS A O 1
ATOM 645 N N . TYR A 1 83 ? 3.199 7.068 14.071 1.00 89.12 83 TYR A N 1
ATOM 646 C CA . TYR A 1 83 ? 3.852 6.632 12.851 1.00 89.12 83 TYR A CA 1
ATOM 647 C C . TYR A 1 83 ? 3.323 7.422 11.664 1.00 89.12 83 TYR A C 1
ATOM 649 O O . TYR A 1 83 ? 2.114 7.540 11.455 1.00 89.12 83 TYR A O 1
ATOM 657 N N . THR A 1 84 ? 4.246 7.934 10.862 1.00 87.69 84 THR A N 1
ATOM 658 C CA . THR A 1 84 ? 3.947 8.685 9.649 1.00 87.69 84 THR A CA 1
ATOM 659 C C . THR A 1 84 ? 4.297 7.860 8.421 1.00 87.69 84 THR A C 1
ATOM 661 O O . THR A 1 84 ? 5.343 7.218 8.370 1.00 87.69 84 THR A O 1
ATOM 664 N N . GLU A 1 85 ? 3.419 7.907 7.418 1.00 85.44 85 GLU A N 1
ATOM 665 C CA . GLU A 1 85 ? 3.659 7.346 6.082 1.00 85.44 85 GLU A CA 1
ATOM 666 C C . GLU A 1 85 ? 4.053 5.853 6.084 1.00 85.44 85 GLU A C 1
ATOM 668 O O . GLU A 1 85 ? 4.900 5.421 5.302 1.00 85.44 85 GLU A O 1
ATOM 673 N N . VAL A 1 86 ? 3.431 5.048 6.950 1.00 84.44 86 VAL A N 1
ATOM 674 C CA . VAL A 1 86 ? 3.665 3.601 7.020 1.00 84.44 86 VAL A CA 1
ATOM 675 C C . VAL A 1 86 ? 3.179 2.955 5.721 1.00 84.44 86 VAL A C 1
ATOM 677 O O . VAL A 1 86 ? 1.987 3.056 5.416 1.00 84.44 86 VAL A O 1
ATOM 680 N N . PRO A 1 87 ? 4.056 2.298 4.940 1.00 81.94 87 PRO A N 1
ATOM 681 C CA . PRO A 1 87 ? 3.638 1.625 3.724 1.00 81.94 87 PRO A CA 1
ATOM 682 C C . PRO A 1 87 ? 2.856 0.360 4.080 1.00 81.94 87 PRO A C 1
ATOM 684 O O . PRO A 1 87 ? 3.339 -0.496 4.821 1.00 81.94 87 PRO A O 1
ATOM 687 N N . TYR A 1 88 ? 1.665 0.227 3.511 1.00 79.25 88 TYR A N 1
ATOM 688 C CA . TYR A 1 88 ? 0.856 -0.979 3.581 1.00 79.25 88 TYR A CA 1
ATOM 689 C C . TYR A 1 88 ? 0.665 -1.543 2.173 1.00 79.25 88 TYR A C 1
ATOM 691 O O . TYR A 1 88 ? 0.216 -0.851 1.257 1.00 79.25 88 TYR A O 1
ATOM 699 N N . G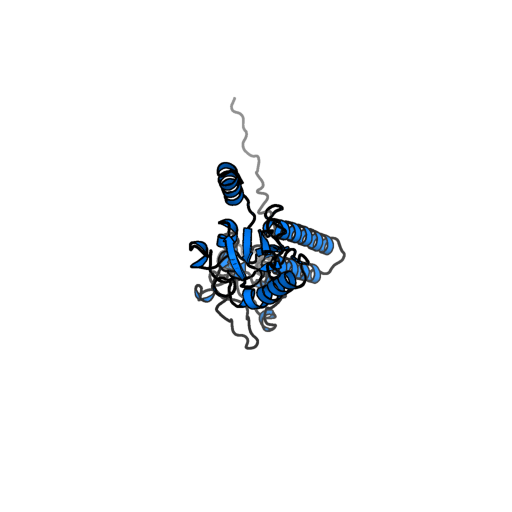LU A 1 89 ? 1.061 -2.803 1.998 1.00 70.50 89 GLU A N 1
ATOM 700 C CA . GLU A 1 89 ? 1.081 -3.504 0.707 1.00 70.50 89 GLU A CA 1
ATOM 701 C C . GLU A 1 89 ? 0.007 -4.595 0.606 1.00 70.50 89 GLU A C 1
ATOM 703 O O . GLU A 1 89 ? 0.007 -5.326 -0.376 1.00 70.50 89 GLU A O 1
ATOM 708 N N . GLY A 1 90 ? -0.907 -4.700 1.586 1.00 66.62 90 GLY A N 1
ATOM 709 C CA . GLY A 1 90 ? -1.838 -5.828 1.736 1.00 66.62 90 GLY A CA 1
ATOM 710 C C . GLY A 1 90 ? -2.522 -6.255 0.434 1.00 66.62 90 GLY A C 1
ATOM 711 O O . GLY A 1 90 ? -2.111 -7.222 -0.200 1.00 66.62 90 GLY A O 1
ATOM 712 N N . SER A 1 91 ? -3.547 -5.515 0.003 1.00 55.47 91 SER A N 1
ATOM 713 C CA . SER A 1 91 ? -4.277 -5.804 -1.240 1.00 55.47 91 SER A CA 1
ATOM 714 C C . SER A 1 91 ? -3.781 -4.939 -2.404 1.00 55.47 91 SER A C 1
ATOM 716 O O . SER A 1 91 ? -4.483 -4.046 -2.891 1.00 55.47 91 SER A O 1
ATOM 718 N N . LEU A 1 92 ? -2.560 -5.223 -2.878 1.00 52.16 92 LEU A N 1
ATOM 719 C CA . LEU A 1 92 ? -1.984 -4.622 -4.095 1.00 52.16 92 LEU A CA 1
ATOM 720 C C . LEU A 1 92 ? -2.943 -4.686 -5.304 1.00 52.16 92 LEU A C 1
ATOM 722 O O . LEU A 1 92 ? -2.924 -3.785 -6.139 1.00 52.16 92 LEU A O 1
ATOM 726 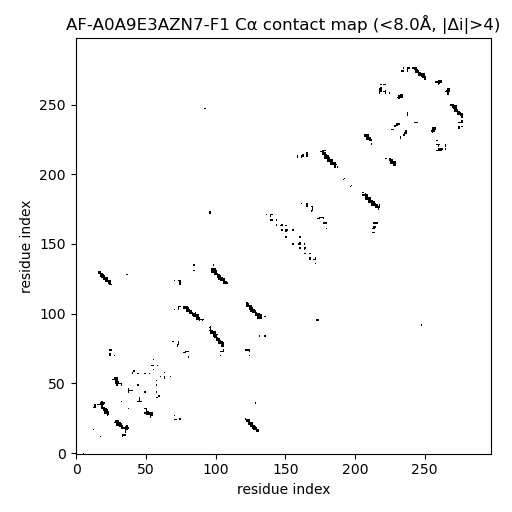N N . GLU A 1 93 ? -3.798 -5.713 -5.372 1.00 48.38 93 GLU A N 1
ATOM 727 C CA . GLU A 1 93 ? -4.728 -5.990 -6.477 1.00 48.38 93 GLU A CA 1
ATOM 728 C C . GLU A 1 93 ? -5.854 -4.955 -6.638 1.00 48.38 93 GLU A C 1
ATOM 730 O O . GLU A 1 93 ? -6.287 -4.698 -7.761 1.00 48.38 93 GLU A O 1
ATOM 735 N N . THR A 1 94 ? -6.326 -4.345 -5.545 1.00 54.56 94 THR A N 1
ATOM 736 C CA . THR A 1 94 ? -7.477 -3.419 -5.563 1.00 54.56 94 THR A CA 1
ATOM 737 C C . THR A 1 94 ? -7.104 -1.976 -5.247 1.00 54.56 94 THR A C 1
ATOM 739 O O . THR A 1 94 ? -7.734 -1.063 -5.781 1.00 54.56 94 THR A O 1
ATOM 742 N N . ARG A 1 95 ? -6.090 -1.742 -4.400 1.00 59.72 95 ARG A N 1
ATOM 743 C CA . 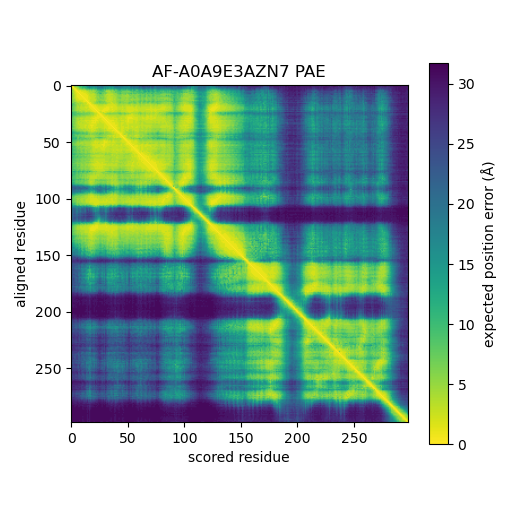ARG A 1 95 ? -5.729 -0.387 -3.926 1.00 59.72 95 ARG A CA 1
ATOM 744 C C . ARG A 1 95 ? -4.274 0.014 -4.212 1.00 59.72 95 ARG A C 1
ATOM 746 O O . ARG A 1 95 ? -3.932 1.198 -4.122 1.00 59.72 95 ARG A O 1
ATOM 753 N N . GLY A 1 96 ? -3.430 -0.933 -4.627 1.00 68.12 96 GLY A N 1
ATOM 754 C CA . GLY A 1 96 ? -1.986 -0.722 -4.735 1.00 68.12 96 GLY A CA 1
ATOM 755 C C . GLY A 1 96 ? -1.346 -0.442 -3.370 1.00 68.12 96 GLY A C 1
ATOM 756 O O . GLY A 1 96 ? -1.958 -0.661 -2.328 1.00 68.12 96 GLY A O 1
ATOM 757 N N . ARG A 1 97 ? -0.108 0.064 -3.366 1.00 76.44 97 ARG A N 1
ATOM 758 C CA . ARG A 1 97 ? 0.565 0.493 -2.131 1.00 76.44 97 ARG A CA 1
ATOM 759 C C . ARG A 1 97 ? -0.129 1.725 -1.550 1.00 76.44 97 ARG A C 1
ATOM 761 O O . ARG A 1 97 ? -0.243 2.745 -2.245 1.00 76.44 97 ARG A O 1
ATOM 768 N N . THR A 1 98 ? -0.553 1.631 -0.294 1.00 82.62 98 THR A N 1
ATOM 769 C CA . THR A 1 98 ? -1.136 2.739 0.473 1.00 82.62 98 THR A CA 1
ATOM 770 C C . THR A 1 98 ? -0.183 3.196 1.570 1.00 82.62 98 THR A C 1
ATOM 772 O O . THR A 1 98 ? 0.660 2.425 2.027 1.00 82.62 98 THR A O 1
ATOM 775 N N . TYR A 1 99 ? -0.306 4.452 1.989 1.00 86.06 99 TYR A N 1
ATOM 776 C CA . TYR A 1 99 ? 0.510 5.038 3.049 1.00 86.06 99 TYR A CA 1
ATOM 777 C C . TYR A 1 99 ? -0.385 5.515 4.173 1.00 86.06 99 TYR A C 1
ATOM 779 O O . TYR A 1 99 ? -1.280 6.327 3.943 1.00 86.06 99 TYR A O 1
ATOM 787 N N . TRP A 1 100 ? -0.143 5.019 5.379 1.00 89.12 100 TRP A N 1
ATOM 788 C CA . TRP A 1 100 ? -0.995 5.298 6.526 1.00 89.12 100 TRP A CA 1
ATOM 789 C C . TRP A 1 100 ? -0.269 6.142 7.561 1.00 89.12 100 TRP A C 1
ATOM 791 O O . TRP A 1 100 ? 0.929 5.991 7.802 1.00 89.12 100 TRP A O 1
ATOM 801 N N . GLN A 1 101 ? -1.017 7.036 8.187 1.00 91.94 101 GLN A N 1
ATOM 802 C CA . GLN A 1 101 ? -0.587 7.761 9.366 1.00 91.94 101 GLN A CA 1
ATOM 803 C C . GLN A 1 101 ? -1.360 7.203 10.554 1.00 91.94 101 GLN A C 1
ATOM 805 O O . GLN A 1 101 ? -2.587 7.235 10.565 1.00 91.94 101 GLN A O 1
ATOM 810 N N . ILE A 1 102 ? -0.643 6.652 11.529 1.00 92.50 102 ILE A N 1
ATOM 811 C CA . ILE A 1 102 ? -1.236 5.920 12.648 1.00 92.50 102 ILE A CA 1
ATOM 812 C C . ILE A 1 102 ? -0.797 6.592 13.945 1.00 92.50 102 ILE A C 1
ATOM 814 O O . ILE A 1 102 ? 0.398 6.793 14.164 1.00 92.50 102 ILE A O 1
ATOM 818 N N . SER A 1 103 ? -1.740 6.927 14.820 1.00 93.00 103 SER A N 1
ATOM 819 C CA . SER A 1 103 ? -1.444 7.270 16.211 1.00 93.00 103 SER A CA 1
ATOM 820 C C . SER A 1 103 ? -2.163 6.333 17.167 1.00 93.00 103 SER A C 1
ATOM 822 O O . SER A 1 103 ? -3.289 5.899 16.931 1.00 93.00 103 SER A O 1
ATOM 824 N N . ILE A 1 104 ? -1.466 5.987 18.243 1.00 93.25 104 ILE A N 1
ATOM 825 C CA . ILE A 1 104 ? -1.981 5.177 19.338 1.00 93.25 104 ILE A CA 1
ATOM 826 C C . ILE A 1 104 ? -1.755 5.991 20.602 1.00 93.25 104 ILE A C 1
ATOM 828 O O . ILE A 1 104 ? -0.614 6.287 20.959 1.00 93.25 104 ILE A O 1
ATOM 832 N N . GLU A 1 105 ? -2.837 6.363 21.267 1.00 92.38 105 GLU A N 1
ATOM 833 C CA . GLU A 1 105 ? -2.818 7.255 22.420 1.00 92.38 105 GLU A CA 1
ATOM 834 C C . GLU A 1 105 ? -3.585 6.616 23.582 1.00 92.38 105 GLU A C 1
ATOM 836 O O . GLU A 1 105 ? -4.639 6.016 23.365 1.00 92.38 105 GLU A O 1
ATOM 841 N N . PRO A 1 106 ? -3.103 6.716 24.829 1.00 89.75 106 PRO A N 1
ATOM 842 C CA . PRO A 1 106 ? -3.910 6.338 25.979 1.00 89.75 106 PRO A CA 1
ATOM 843 C C . PRO A 1 106 ? -5.046 7.354 26.163 1.00 89.75 106 PRO A C 1
ATOM 845 O O . PRO A 1 106 ? -4.832 8.561 26.253 1.00 89.75 106 PRO A O 1
ATOM 848 N N . SER A 1 107 ? -6.272 6.855 26.231 1.00 82.38 107 SER A N 1
ATOM 849 C CA . SER A 1 107 ? -7.479 7.634 26.460 1.00 82.38 107 SER A CA 1
ATOM 850 C C . SER A 1 107 ? -7.565 8.033 27.930 1.00 82.38 107 SER A C 1
ATOM 852 O O . SER A 1 107 ? -7.841 7.211 28.804 1.00 82.38 107 SER A O 1
ATOM 854 N N . THR A 1 108 ? -7.356 9.315 28.221 1.00 66.62 108 THR A N 1
ATOM 855 C CA . THR A 1 108 ? -7.503 9.885 29.566 1.00 66.62 108 THR A CA 1
ATOM 856 C C . THR A 1 108 ? -8.955 10.274 29.852 1.00 66.62 108 THR A C 1
ATOM 858 O O . THR A 1 108 ? -9.226 11.394 30.294 1.00 66.62 108 THR A O 1
ATOM 861 N N . ILE A 1 109 ? -9.921 9.399 29.556 1.00 58.72 109 ILE A N 1
ATOM 862 C CA . ILE A 1 109 ? -11.305 9.645 29.977 1.00 58.72 109 ILE A CA 1
ATOM 863 C C . ILE A 1 109 ? -11.361 9.429 31.492 1.00 58.72 109 ILE A C 1
ATOM 865 O O . ILE A 1 109 ? -11.586 8.325 31.978 1.00 58.72 109 ILE A O 1
ATOM 869 N N . CYS A 1 110 ? -11.136 10.513 32.236 1.00 44.56 110 CYS A N 1
ATOM 870 C CA . CYS A 1 110 ? -11.628 10.665 33.595 1.00 44.56 110 CYS A CA 1
ATOM 871 C C . CYS A 1 110 ? -13.159 10.681 33.526 1.00 44.56 110 CYS A C 1
ATOM 873 O O . CYS A 1 110 ? -13.768 11.715 33.242 1.00 44.56 110 CYS A O 1
ATOM 875 N N . GLU A 1 111 ? -13.792 9.534 33.765 1.00 46.12 111 GLU A N 1
ATOM 876 C CA . GLU A 1 111 ? -15.169 9.547 34.250 1.00 46.12 111 GLU A CA 1
ATOM 877 C C . GLU A 1 111 ? -15.187 10.297 35.592 1.00 46.12 111 GLU A C 1
ATOM 879 O O . GLU A 1 111 ? -14.256 10.194 36.388 1.00 46.12 111 GLU A O 1
ATOM 884 N N . GLY A 1 112 ? -16.199 11.146 35.768 1.00 42.47 112 GLY A N 1
ATOM 885 C CA . GLY A 1 112 ? -16.225 12.240 36.734 1.00 42.47 112 GLY A CA 1
ATOM 886 C C . GLY A 1 112 ? -15.784 11.907 38.162 1.00 42.47 112 GLY A C 1
ATOM 887 O O . GLY A 1 112 ? -15.984 10.813 38.684 1.00 42.47 112 GLY A O 1
ATOM 888 N N . GLU A 1 113 ? -15.230 12.937 38.796 1.00 46.28 113 GLU A N 1
ATOM 889 C CA . GLU A 1 113 ? -14.964 13.089 40.225 1.00 46.28 113 GLU A CA 1
ATOM 890 C C . GLU A 1 113 ? -16.093 12.511 41.104 1.00 46.28 113 GLU A C 1
ATOM 892 O O . GLU A 1 113 ? -17.025 13.229 41.450 1.00 46.28 113 GLU A O 1
ATOM 897 N N . THR A 1 114 ? -16.059 11.219 41.450 1.00 45.62 114 THR A N 1
ATOM 898 C CA . THR A 1 114 ? -16.682 10.654 42.676 1.00 45.62 114 THR A CA 1
ATOM 899 C C . THR A 1 114 ? -16.467 9.156 42.899 1.00 45.62 114 THR A C 1
ATOM 901 O O . THR A 1 114 ? -16.879 8.658 43.944 1.00 45.62 114 THR A O 1
ATOM 904 N N . SER A 1 115 ? -15.816 8.418 41.999 1.00 44.94 115 SER A N 1
ATOM 905 C CA . SER A 1 115 ? -15.531 6.999 42.253 1.00 44.94 115 SER A CA 1
ATOM 906 C C . SER A 1 115 ? -14.097 6.830 42.741 1.00 44.94 115 SER A C 1
ATOM 908 O O . SER A 1 115 ? -13.156 7.255 42.076 1.00 44.94 115 SER A O 1
ATOM 910 N N . GLU A 1 116 ? -13.945 6.258 43.935 1.00 47.22 116 GLU A N 1
ATOM 911 C CA . GLU A 1 116 ? -12.658 5.923 44.545 1.00 47.22 116 GLU A CA 1
ATOM 912 C C . GLU A 1 116 ? -11.725 5.211 43.545 1.00 47.22 116 GLU A C 1
ATOM 914 O O . GLU A 1 116 ? -12.201 4.409 42.732 1.00 47.22 116 GLU A O 1
ATOM 919 N N . PRO A 1 117 ? -10.402 5.465 43.597 1.00 43.62 117 PRO A N 1
ATOM 920 C CA . PRO A 1 117 ? -9.438 4.847 42.697 1.00 43.62 117 PRO A CA 1
ATOM 921 C C . PRO A 1 117 ? -9.396 3.338 42.950 1.00 43.62 117 PRO A C 1
ATOM 923 O O . PRO A 1 117 ? -8.692 2.847 43.832 1.00 43.62 117 PRO A O 1
ATOM 926 N N . THR A 1 118 ? -10.158 2.583 42.166 1.00 48.75 118 THR A N 1
ATOM 927 C CA . THR A 1 118 ? -9.984 1.137 42.071 1.00 48.75 118 THR A CA 1
ATOM 928 C C . THR A 1 118 ? -8.693 0.905 41.291 1.00 48.75 118 THR A C 1
ATOM 930 O O . THR A 1 118 ? -8.561 1.348 40.153 1.00 48.75 118 THR A O 1
ATOM 933 N N . GLN A 1 119 ? -7.722 0.251 41.929 1.00 49.38 119 GLN A N 1
ATOM 934 C CA . GLN A 1 119 ? -6.315 0.131 41.516 1.00 49.38 119 GLN A CA 1
ATOM 935 C C . GLN A 1 119 ? -6.044 -0.570 40.162 1.00 49.38 119 GLN A C 1
ATOM 937 O O . GLN A 1 119 ? -4.882 -0.737 39.816 1.00 49.38 119 GLN A O 1
ATOM 942 N N . ASP A 1 120 ? -7.067 -0.910 39.369 1.00 50.66 120 ASP A N 1
ATOM 943 C CA . ASP A 1 120 ? -6.946 -1.706 38.133 1.00 50.66 120 ASP A CA 1
ATOM 944 C C . ASP A 1 120 ? -7.521 -1.032 36.870 1.00 50.66 120 ASP A C 1
ATOM 946 O O . ASP A 1 120 ? -7.691 -1.677 35.829 1.00 50.66 120 ASP A O 1
ATOM 950 N N . GLN A 1 121 ? -7.836 0.266 36.907 1.00 58.59 121 GLN A N 1
ATOM 951 C CA . GLN A 1 121 ? -8.302 0.971 35.707 1.00 58.59 121 GLN A CA 1
ATOM 952 C C . GLN A 1 121 ? -7.121 1.407 34.831 1.00 58.59 121 GLN A C 1
ATOM 954 O O . GLN A 1 121 ? -6.692 2.558 34.855 1.00 58.59 121 GLN A O 1
ATOM 959 N N . HIS A 1 122 ? -6.588 0.478 34.033 1.00 67.56 122 HIS A N 1
ATOM 960 C CA . HIS A 1 122 ? -5.739 0.864 32.908 1.00 67.56 122 HIS A CA 1
ATOM 961 C C . HIS A 1 122 ? -6.568 1.690 31.906 1.00 67.56 122 HIS A C 1
ATOM 963 O O . HIS A 1 122 ? -7.674 1.266 31.553 1.00 67.56 122 HIS A O 1
ATOM 969 N N . PRO A 1 123 ? -6.057 2.839 31.426 1.00 78.81 123 PRO A N 1
ATOM 970 C CA . PRO A 1 123 ? -6.772 3.681 30.471 1.00 78.81 123 PRO A CA 1
ATOM 971 C C . PRO A 1 123 ? -7.037 2.909 29.177 1.00 78.81 123 PRO A C 1
ATOM 973 O O . PRO A 1 123 ? -6.229 2.069 28.775 1.00 78.81 123 PRO A O 1
ATOM 976 N N . ASP A 1 124 ? -8.164 3.171 28.519 1.00 89.81 124 ASP A N 1
ATOM 977 C CA . ASP A 1 124 ? -8.422 2.627 27.182 1.00 89.81 124 ASP A CA 1
ATOM 978 C C . ASP A 1 124 ? -7.387 3.160 26.180 1.00 89.81 124 ASP A C 1
ATOM 980 O O . ASP A 1 124 ? -6.751 4.183 26.411 1.00 89.81 124 ASP A O 1
ATOM 984 N N . LEU A 1 125 ? -7.216 2.491 25.044 1.00 91.38 125 LEU A N 1
ATOM 985 C CA . LEU A 1 125 ? -6.350 2.943 23.958 1.00 91.38 125 LEU A CA 1
ATOM 986 C C . LEU A 1 125 ? -7.197 3.513 22.826 1.00 91.38 125 LEU A C 1
ATOM 988 O O . LEU A 1 125 ? -8.117 2.857 22.342 1.00 91.38 125 LEU A O 1
ATOM 992 N N . LEU A 1 126 ? -6.860 4.713 22.380 1.00 92.88 126 LEU A N 1
ATOM 993 C CA . LEU A 1 126 ? -7.384 5.339 21.179 1.00 92.88 126 LEU A CA 1
ATOM 994 C C . LEU A 1 126 ? -6.423 5.062 20.024 1.00 92.88 126 LEU A C 1
ATOM 996 O O . LEU A 1 126 ? -5.248 5.411 20.088 1.00 92.88 126 LEU A O 1
ATOM 1000 N N . VAL A 1 127 ? -6.928 4.445 18.963 1.00 92.56 127 VAL A N 1
ATOM 1001 C CA . VAL A 1 127 ? -6.198 4.218 17.718 1.00 92.56 127 VAL A CA 1
ATOM 1002 C C . VAL A 1 127 ? -6.811 5.097 16.644 1.00 92.56 127 VAL A C 1
ATOM 1004 O O . VAL A 1 127 ? -8.012 5.021 16.381 1.00 92.56 127 VAL A O 1
ATOM 1007 N N . ILE A 1 128 ? -5.974 5.910 16.015 1.00 92.69 128 ILE A N 1
ATOM 1008 C CA . ILE A 1 128 ? -6.335 6.768 14.894 1.00 92.69 128 ILE A CA 1
ATOM 1009 C C . ILE A 1 128 ? -5.516 6.317 13.690 1.00 92.69 128 ILE A C 1
ATOM 1011 O O . ILE A 1 128 ? -4.299 6.179 13.786 1.00 92.69 128 ILE A O 1
ATOM 1015 N N . ALA A 1 129 ? -6.174 6.082 12.562 1.00 91.62 129 ALA A N 1
ATOM 1016 C CA . ALA A 1 129 ? -5.539 5.696 11.309 1.00 91.62 129 ALA A CA 1
ATOM 1017 C C . ALA A 1 129 ? -6.080 6.557 10.165 1.00 91.62 129 ALA A C 1
ATOM 1019 O O . ALA A 1 129 ? -7.276 6.555 9.884 1.00 91.62 129 ALA A O 1
ATOM 1020 N N . GLU A 1 130 ? -5.205 7.286 9.490 1.00 91.56 130 GLU A N 1
ATOM 1021 C CA . GLU A 1 130 ? -5.536 8.123 8.339 1.00 91.56 130 GLU A CA 1
ATOM 1022 C C . GLU A 1 130 ? -4.846 7.581 7.086 1.00 91.56 130 GLU A C 1
ATOM 1024 O O . GLU A 1 130 ? -3.669 7.212 7.117 1.00 91.56 130 GLU A O 1
ATOM 1029 N N . ASP A 1 131 ? -5.576 7.562 5.971 1.00 88.94 131 ASP A N 1
ATOM 1030 C CA . ASP A 1 131 ? -4.991 7.271 4.666 1.00 88.94 131 ASP A CA 1
ATOM 1031 C C . ASP A 1 131 ? -4.374 8.553 4.092 1.00 88.94 131 ASP A C 1
ATOM 1033 O O . ASP A 1 131 ? -5.079 9.483 3.704 1.00 88.94 131 ASP A O 1
ATOM 1037 N N . VAL A 1 132 ? -3.044 8.597 4.035 1.00 88.50 132 VAL A N 1
ATOM 1038 C CA . VAL A 1 132 ? -2.271 9.727 3.501 1.00 88.50 132 VAL A CA 1
ATOM 1039 C C . VAL A 1 132 ? -1.693 9.423 2.118 1.00 88.50 132 VAL A C 1
ATOM 1041 O O . VAL A 1 132 ? -0.789 10.122 1.651 1.00 88.50 132 VAL A O 1
ATOM 1044 N N . THR A 1 133 ? -2.211 8.399 1.435 1.00 85.81 133 THR A N 1
ATOM 1045 C CA . THR A 1 133 ? -1.692 7.913 0.151 1.00 85.81 133 THR A CA 1
ATOM 1046 C C . THR A 1 133 ? -1.585 9.021 -0.887 1.00 85.81 133 THR A C 1
ATOM 1048 O O . THR A 1 133 ? -0.526 9.174 -1.491 1.00 85.81 133 THR A O 1
ATOM 1051 N N . ASP A 1 134 ? -2.617 9.845 -1.067 1.00 84.00 134 ASP A N 1
ATOM 1052 C CA . ASP A 1 134 ? -2.599 10.907 -2.082 1.00 84.00 134 ASP A CA 1
ATOM 1053 C C . ASP A 1 134 ? -1.582 12.006 -1.763 1.00 84.00 134 ASP A C 1
ATOM 1055 O O . ASP A 1 134 ? -0.894 12.511 -2.658 1.00 84.00 134 ASP A O 1
ATOM 1059 N N . LYS A 1 135 ? -1.423 12.340 -0.478 1.00 86.19 135 LYS A N 1
ATOM 1060 C CA . LYS A 1 135 ? -0.426 13.309 -0.008 1.00 86.19 135 LYS A CA 1
ATOM 1061 C C . LYS A 1 135 ? 0.989 12.794 -0.259 1.00 86.19 135 LYS A C 1
ATOM 1063 O O . LYS A 1 135 ? 1.822 13.525 -0.802 1.00 86.19 135 LYS A O 1
ATOM 1068 N N . VAL A 1 136 ? 1.251 11.532 0.086 1.00 84.38 136 VAL A N 1
ATOM 1069 C CA . VAL A 1 136 ? 2.553 10.892 -0.134 1.00 84.38 136 VAL A CA 1
ATOM 1070 C C . VAL A 1 136 ? 2.832 10.735 -1.626 1.00 84.38 136 VAL A C 1
ATOM 1072 O O . VAL A 1 136 ? 3.900 11.136 -2.080 1.00 84.38 136 VAL A O 1
ATOM 1075 N N . ARG A 1 137 ? 1.869 10.255 -2.423 1.00 82.44 137 ARG A N 1
ATOM 1076 C CA . ARG A 1 137 ? 2.004 10.119 -3.883 1.00 82.44 137 ARG A CA 1
ATOM 1077 C C . ARG A 1 137 ? 2.276 11.456 -4.560 1.00 82.44 137 ARG A C 1
ATOM 1079 O O . ARG A 1 137 ? 3.169 11.526 -5.397 1.00 82.44 137 ARG A O 1
ATOM 1086 N N . SER A 1 138 ? 1.581 12.522 -4.168 1.00 82.00 138 SER A N 1
ATOM 1087 C CA . SER A 1 138 ? 1.822 13.869 -4.703 1.00 82.00 138 SER A CA 1
ATOM 1088 C C . SER A 1 138 ? 3.236 14.355 -4.383 1.00 82.00 138 SER A C 1
ATOM 1090 O O . SER A 1 138 ? 3.935 14.869 -5.258 1.00 82.00 138 SER A O 1
ATOM 1092 N N . ARG A 1 139 ? 3.701 14.140 -3.144 1.00 85.81 139 ARG A N 1
ATOM 1093 C CA . ARG A 1 139 ? 5.067 14.484 -2.730 1.00 85.81 139 ARG A CA 1
ATOM 1094 C C . ARG A 1 139 ? 6.115 13.667 -3.488 1.00 85.81 139 ARG A C 1
ATOM 1096 O O . ARG A 1 139 ? 7.075 14.251 -3.988 1.00 85.81 139 ARG A O 1
ATOM 1103 N N . LEU A 1 140 ? 5.923 12.353 -3.608 1.00 79.94 140 LEU A N 1
ATOM 1104 C CA . LEU A 1 140 ? 6.801 11.462 -4.372 1.00 79.94 140 LEU A CA 1
ATOM 1105 C C . LEU A 1 140 ? 6.834 11.848 -5.852 1.00 79.94 140 LEU A C 1
ATOM 1107 O O . LEU A 1 140 ? 7.902 11.858 -6.452 1.00 79.94 140 LEU A O 1
ATOM 1111 N N . HIS A 1 141 ? 5.695 12.231 -6.429 1.00 78.69 141 HIS A N 1
ATOM 1112 C CA . HIS A 1 141 ? 5.615 12.690 -7.812 1.00 78.69 141 HIS A CA 1
ATOM 1113 C C . HIS A 1 141 ? 6.425 13.972 -8.038 1.00 78.69 141 HIS A C 1
ATOM 1115 O O . HIS A 1 141 ? 7.223 14.044 -8.972 1.00 78.69 141 HIS A O 1
ATOM 1121 N N . LEU A 1 142 ? 6.296 14.962 -7.150 1.00 77.25 142 LEU A N 1
ATOM 1122 C CA . LEU A 1 142 ? 7.104 16.182 -7.218 1.00 77.25 142 LEU A CA 1
ATOM 1123 C C . LEU A 1 142 ? 8.595 15.887 -7.030 1.00 77.25 142 LEU A C 1
ATOM 1125 O O . LEU A 1 142 ? 9.422 16.396 -7.785 1.00 77.25 142 LEU A O 1
ATOM 1129 N N . GLN A 1 143 ? 8.952 15.034 -6.066 1.00 76.88 143 GLN A N 1
ATOM 1130 C CA . GLN A 1 143 ? 10.340 14.615 -5.852 1.00 76.88 143 GLN A CA 1
ATOM 1131 C C . GLN A 1 143 ? 10.913 13.888 -7.073 1.00 76.88 143 GLN A C 1
ATOM 1133 O O . GLN A 1 143 ? 12.051 14.154 -7.459 1.00 76.88 143 GLN A O 1
ATOM 1138 N N . ALA A 1 144 ? 10.122 13.029 -7.716 1.00 71.44 144 ALA A N 1
ATOM 1139 C CA . ALA A 1 144 ? 10.490 12.355 -8.952 1.00 71.44 144 ALA A CA 1
ATOM 1140 C C . ALA A 1 144 ? 10.754 13.361 -10.077 1.00 71.44 144 ALA A C 1
ATOM 1142 O O . ALA A 1 144 ? 11.821 13.321 -10.685 1.00 71.44 144 ALA A O 1
ATOM 1143 N N . ILE A 1 145 ? 9.836 14.306 -10.309 1.00 75.94 145 ILE A N 1
ATOM 1144 C CA . ILE A 1 145 ? 10.006 15.365 -11.313 1.00 75.94 145 ILE A CA 1
ATOM 1145 C C . ILE A 1 145 ? 11.283 16.160 -11.042 1.00 75.94 145 ILE A C 1
ATOM 1147 O O . ILE A 1 145 ? 12.109 16.314 -11.939 1.00 75.94 145 ILE A O 1
ATOM 1151 N N . HIS A 1 146 ? 11.488 16.621 -9.808 1.00 71.25 146 HIS A N 1
ATOM 1152 C CA . HIS A 1 146 ? 12.690 17.369 -9.444 1.00 71.25 146 HIS A CA 1
ATOM 1153 C C . HIS A 1 146 ? 13.966 16.547 -9.642 1.00 71.25 146 HIS A C 1
ATOM 1155 O O . HIS A 1 146 ? 14.941 17.065 -10.184 1.00 71.25 146 HIS A O 1
ATOM 1161 N N . SER A 1 147 ? 13.962 15.267 -9.259 1.00 70.75 147 SER A N 1
ATOM 1162 C CA . SER A 1 147 ? 15.104 14.376 -9.466 1.00 70.75 147 SER A CA 1
ATOM 1163 C C . SER A 1 147 ? 15.402 14.163 -10.950 1.00 70.75 147 SER A C 1
ATOM 1165 O O . SER A 1 147 ? 16.572 14.114 -11.324 1.00 70.75 147 SER A O 1
ATOM 1167 N N . ILE A 1 148 ? 14.374 14.028 -11.789 1.00 69.62 148 ILE A N 1
ATOM 1168 C CA . ILE A 1 148 ? 14.526 13.838 -13.235 1.00 69.62 148 ILE A CA 1
ATOM 1169 C C . ILE A 1 148 ? 15.042 15.127 -13.879 1.00 69.62 148 ILE A C 1
ATOM 1171 O O . ILE A 1 148 ? 16.040 15.089 -14.594 1.00 69.62 148 ILE A O 1
ATOM 1175 N N . ILE A 1 149 ? 14.432 16.277 -13.578 1.00 69.19 149 ILE A N 1
ATOM 1176 C CA . ILE A 1 149 ? 14.870 17.584 -14.088 1.00 69.19 149 ILE A CA 1
ATOM 1177 C C . ILE A 1 149 ? 16.313 17.864 -13.669 1.00 69.19 149 ILE A C 1
ATOM 1179 O O . ILE A 1 149 ? 17.116 18.272 -14.500 1.00 69.19 149 ILE A O 1
ATOM 1183 N N . SER A 1 150 ? 16.671 17.603 -12.409 1.00 69.62 150 SER A N 1
ATOM 1184 C CA . SER A 1 150 ? 18.045 17.781 -11.935 1.00 69.62 150 SER A CA 1
ATOM 1185 C C . SER A 1 150 ? 19.030 16.859 -12.654 1.00 69.62 150 SER A C 1
ATOM 1187 O O . SER A 1 150 ? 20.162 17.270 -12.897 1.00 69.62 150 SER A O 1
ATOM 1189 N N . ALA A 1 151 ? 18.626 15.632 -12.993 1.00 65.62 151 ALA A N 1
ATOM 1190 C CA . ALA A 1 151 ? 19.467 14.709 -13.749 1.00 65.62 151 ALA A CA 1
ATOM 1191 C C . ALA A 1 151 ? 19.640 15.153 -15.213 1.00 65.62 151 ALA A C 1
ATOM 1193 O O . ALA A 1 151 ? 20.734 15.005 -15.753 1.00 65.62 151 ALA A O 1
ATOM 1194 N N . ILE A 1 152 ? 18.603 15.731 -15.830 1.00 66.38 152 ILE A N 1
ATOM 1195 C CA . ILE A 1 152 ? 18.635 16.268 -17.203 1.00 66.38 152 ILE A CA 1
ATOM 1196 C C . ILE A 1 152 ? 19.437 17.576 -17.284 1.00 66.38 152 ILE A C 1
ATOM 1198 O O . ILE A 1 152 ? 20.159 17.796 -18.250 1.00 66.38 152 ILE A O 1
ATOM 1202 N N . ALA A 1 153 ? 19.308 18.452 -16.285 1.00 59.97 153 ALA A N 1
ATOM 1203 C CA . ALA A 1 153 ? 19.984 19.750 -16.247 1.00 59.97 153 ALA A CA 1
ATOM 1204 C C . ALA A 1 153 ? 21.479 19.650 -15.885 1.00 59.97 153 ALA A C 1
ATOM 1206 O O . ALA A 1 153 ? 22.230 20.599 -16.107 1.00 59.97 153 ALA A O 1
ATOM 1207 N N . GLY A 1 154 ? 21.916 18.523 -15.316 1.00 64.31 154 GLY A N 1
ATOM 1208 C CA . GLY A 1 154 ? 23.331 18.217 -15.110 1.00 64.31 154 GLY A CA 1
ATOM 1209 C C . GLY A 1 154 ? 23.994 17.638 -16.370 1.00 64.31 154 GLY A C 1
ATOM 1210 O O . GLY A 1 154 ? 23.300 17.112 -17.237 1.00 64.31 154 GLY A O 1
ATOM 1211 N N . PRO A 1 155 ? 25.337 17.649 -16.475 1.00 56.06 155 PRO A N 1
ATOM 1212 C CA . PRO A 1 155 ? 26.092 16.981 -17.546 1.00 56.06 155 PRO A CA 1
ATOM 1213 C C . PRO A 1 155 ? 26.091 15.443 -17.389 1.00 56.06 155 PRO A C 1
ATOM 1215 O O . PRO A 1 155 ? 27.116 14.778 -17.533 1.00 56.06 155 PRO A O 1
ATOM 1218 N N . SER A 1 156 ? 24.950 14.871 -17.013 1.00 56.59 156 SER A N 1
ATOM 1219 C CA . SER A 1 156 ? 24.788 13.463 -16.669 1.00 56.59 156 SER A CA 1
ATOM 1220 C C . SER A 1 156 ? 24.688 12.616 -17.937 1.00 56.59 156 SER A C 1
ATOM 1222 O O . SER A 1 156 ? 23.941 12.948 -18.855 1.00 56.59 156 SER A O 1
ATOM 1224 N N . ALA A 1 157 ? 25.382 11.476 -17.979 1.00 67.31 157 ALA A N 1
ATOM 1225 C CA . ALA A 1 157 ? 25.156 10.472 -19.016 1.00 67.31 157 ALA A CA 1
ATOM 1226 C C . ALA A 1 157 ? 23.698 9.971 -18.954 1.00 67.31 157 ALA A C 1
ATOM 1228 O O . ALA A 1 157 ? 23.184 9.729 -17.861 1.00 67.31 157 ALA A O 1
ATOM 1229 N N . LEU A 1 158 ? 23.055 9.775 -20.114 1.00 72.25 158 LEU A N 1
ATOM 1230 C CA . LEU A 1 158 ? 21.679 9.265 -20.282 1.00 72.25 158 LEU A CA 1
ATOM 1231 C C . LEU A 1 158 ? 21.328 8.117 -19.316 1.00 72.25 158 LEU A C 1
ATOM 1233 O O . LEU A 1 158 ? 20.226 8.065 -18.776 1.00 72.25 158 LEU A O 1
ATOM 1237 N N . HIS A 1 159 ? 22.293 7.239 -19.044 1.00 70.62 159 HIS A N 1
ATOM 1238 C CA . HIS A 1 159 ? 22.166 6.124 -18.109 1.00 70.62 159 HIS A CA 1
ATOM 1239 C C . HIS A 1 159 ? 21.702 6.549 -16.702 1.00 70.62 159 HIS A C 1
ATOM 1241 O O . HIS A 1 159 ? 20.771 5.965 -16.157 1.00 70.62 159 HIS A O 1
ATOM 1247 N N . HIS A 1 160 ? 22.256 7.633 -16.147 1.00 74.50 160 HIS A N 1
ATOM 1248 C CA . HIS A 1 160 ? 21.867 8.127 -14.823 1.00 74.50 160 HIS A CA 1
ATOM 1249 C C . HIS A 1 160 ? 20.448 8.698 -14.790 1.00 74.50 160 HIS A C 1
ATOM 1251 O O . HIS A 1 160 ? 19.769 8.597 -13.768 1.00 74.50 160 HIS A O 1
ATOM 1257 N N . VAL A 1 161 ? 19.987 9.291 -15.894 1.00 77.12 161 VAL A N 1
ATOM 1258 C CA . VAL A 1 161 ? 18.607 9.778 -16.008 1.00 77.12 161 VAL A CA 1
ATOM 1259 C C . VAL A 1 161 ? 17.644 8.593 -15.989 1.00 77.12 161 VAL A C 1
ATOM 1261 O O . VAL A 1 161 ? 16.676 8.600 -15.229 1.00 77.12 161 VAL A O 1
ATOM 1264 N N . LEU A 1 162 ? 17.939 7.549 -16.767 1.00 80.00 162 LEU A N 1
ATOM 1265 C CA . LEU A 1 162 ? 17.112 6.345 -16.834 1.00 80.00 162 LEU A CA 1
ATOM 1266 C C . LEU A 1 162 ? 17.049 5.608 -15.490 1.00 80.00 162 LEU A C 1
ATOM 1268 O O . LEU A 1 162 ? 15.959 5.231 -15.063 1.00 80.00 162 LEU A O 1
ATOM 1272 N N . ASP A 1 163 ? 18.168 5.480 -14.776 1.00 80.69 163 ASP A N 1
ATOM 1273 C CA . ASP A 1 163 ? 18.189 4.869 -13.442 1.00 80.69 163 ASP A CA 1
ATOM 1274 C C . ASP A 1 163 ? 17.320 5.636 -12.437 1.00 80.69 163 ASP A C 1
ATOM 1276 O O . ASP A 1 163 ? 16.589 5.036 -11.643 1.00 80.69 163 ASP A O 1
ATOM 1280 N N . ARG A 1 164 ? 17.351 6.974 -12.481 1.00 79.62 164 ARG A N 1
ATOM 1281 C CA . ARG A 1 164 ? 16.510 7.817 -11.617 1.00 79.62 164 ARG A CA 1
ATOM 1282 C C . ARG A 1 164 ? 15.030 7.701 -11.964 1.00 79.62 164 ARG A C 1
ATOM 1284 O O . ARG A 1 164 ? 14.212 7.652 -11.049 1.00 79.62 164 ARG A O 1
ATOM 1291 N N . ILE A 1 165 ? 14.692 7.603 -13.250 1.00 80.19 165 ILE A N 1
ATOM 1292 C CA . ILE A 1 165 ? 13.320 7.331 -13.700 1.00 80.19 165 ILE A CA 1
ATOM 1293 C C . ILE A 1 165 ? 12.850 5.973 -13.166 1.00 80.19 165 ILE A C 1
ATOM 1295 O O . ILE A 1 165 ? 11.765 5.886 -12.593 1.00 80.19 165 ILE A O 1
ATOM 1299 N N . LEU A 1 166 ? 13.667 4.923 -13.297 1.00 83.25 166 LEU A N 1
ATOM 1300 C CA . LEU A 1 166 ? 13.328 3.587 -12.801 1.00 83.25 166 LEU A CA 1
ATOM 1301 C C . LEU A 1 166 ? 13.130 3.566 -11.283 1.00 83.25 166 LEU A C 1
ATOM 1303 O O . LEU A 1 166 ? 12.183 2.943 -10.805 1.00 83.25 166 LEU A O 1
ATOM 1307 N N . GLN A 1 167 ? 13.987 4.266 -10.534 1.00 83.19 167 GLN A N 1
ATOM 1308 C CA . GLN A 1 167 ? 13.848 4.409 -9.085 1.00 83.19 167 GLN A CA 1
ATOM 1309 C C . GLN A 1 167 ? 12.539 5.114 -8.713 1.00 83.19 167 GLN A C 1
ATOM 1311 O O . GLN A 1 167 ? 11.777 4.598 -7.903 1.00 83.19 167 GLN A O 1
ATOM 1316 N N . ALA A 1 168 ? 12.246 6.253 -9.343 1.00 79.94 168 ALA A N 1
ATOM 1317 C CA . ALA A 1 168 ? 11.022 7.003 -9.085 1.00 79.94 168 ALA A CA 1
ATOM 1318 C C . ALA A 1 168 ? 9.757 6.186 -9.391 1.00 79.94 168 ALA A C 1
ATOM 1320 O O . ALA A 1 168 ? 8.794 6.226 -8.628 1.00 79.94 168 ALA A O 1
ATOM 1321 N N . LEU A 1 169 ? 9.762 5.417 -10.485 1.00 77.25 169 LEU A N 1
ATOM 1322 C CA . LEU A 1 169 ? 8.658 4.521 -10.833 1.00 77.25 169 LEU A CA 1
ATOM 1323 C C . LEU A 1 169 ? 8.498 3.386 -9.819 1.00 77.25 169 LEU A C 1
ATOM 1325 O O . LEU A 1 169 ? 7.371 3.058 -9.454 1.00 77.25 169 LEU A O 1
ATOM 1329 N N . GLN A 1 170 ? 9.600 2.807 -9.339 1.00 78.56 170 GLN A N 1
ATOM 1330 C CA . GLN A 1 170 ? 9.558 1.791 -8.289 1.00 78.56 170 GLN A CA 1
ATOM 1331 C C . GLN A 1 170 ? 8.965 2.350 -6.991 1.00 78.56 170 GLN A C 1
ATOM 1333 O O . GLN A 1 170 ? 8.104 1.705 -6.400 1.00 78.56 170 GLN A O 1
ATOM 1338 N N . ASP A 1 171 ? 9.371 3.548 -6.575 1.00 77.75 171 ASP A N 1
ATOM 1339 C CA . ASP A 1 171 ? 8.886 4.151 -5.331 1.00 77.75 171 ASP A CA 1
ATOM 1340 C C . ASP A 1 171 ? 7.408 4.563 -5.429 1.00 77.75 171 ASP A C 1
ATOM 1342 O O . ASP A 1 171 ? 6.658 4.401 -4.468 1.00 77.75 171 ASP A O 1
ATOM 1346 N N . LEU A 1 172 ? 6.974 5.049 -6.598 1.00 71.25 172 LEU A N 1
ATOM 1347 C CA . LEU A 1 172 ? 5.609 5.532 -6.825 1.00 71.25 172 LEU A CA 1
ATOM 1348 C C . LEU A 1 172 ? 4.596 4.404 -7.069 1.00 71.25 172 LEU A C 1
ATOM 1350 O O . LEU A 1 172 ? 3.457 4.497 -6.614 1.00 71.25 172 LEU A O 1
ATOM 1354 N N . VAL A 1 173 ? 4.990 3.353 -7.793 1.00 72.00 173 VAL A N 1
ATOM 1355 C CA . VAL A 1 173 ? 4.107 2.230 -8.164 1.00 72.00 173 VAL A CA 1
ATOM 1356 C C . VAL A 1 173 ? 4.261 1.041 -7.206 1.00 72.00 173 VAL A C 1
ATOM 1358 O O . VAL A 1 173 ? 3.367 0.206 -7.119 1.00 72.00 173 VAL A O 1
ATOM 1361 N N . GLY A 1 174 ? 5.375 0.946 -6.473 1.00 69.56 174 GLY A N 1
ATOM 1362 C CA . GLY A 1 174 ? 5.716 -0.231 -5.665 1.00 69.56 174 GLY A CA 1
ATOM 1363 C C . GLY A 1 174 ? 6.174 -1.427 -6.508 1.00 69.56 174 GLY A C 1
ATOM 1364 O O . GLY A 1 174 ? 6.171 -2.562 -6.041 1.00 69.56 174 GLY A O 1
ATOM 1365 N N . ALA A 1 175 ? 6.540 -1.204 -7.772 1.00 73.12 175 ALA A N 1
ATOM 1366 C CA . ALA A 1 175 ? 6.946 -2.279 -8.665 1.00 73.12 175 ALA A CA 1
ATOM 1367 C C . ALA A 1 175 ? 8.336 -2.812 -8.284 1.00 73.12 175 ALA A C 1
ATOM 1369 O O . ALA A 1 175 ? 9.327 -2.085 -8.291 1.00 73.12 175 ALA A O 1
ATOM 1370 N N . ASN A 1 176 ? 8.435 -4.116 -8.022 1.00 73.75 176 ASN A N 1
ATOM 1371 C CA . ASN A 1 176 ? 9.712 -4.769 -7.706 1.00 73.75 176 ASN A CA 1
ATOM 1372 C C . ASN A 1 176 ? 10.677 -4.823 -8.900 1.00 73.75 176 ASN A C 1
ATOM 1374 O O . ASN A 1 176 ? 11.872 -5.067 -8.723 1.00 73.75 176 ASN A O 1
ATOM 1378 N N . ARG A 1 177 ? 10.153 -4.664 -10.121 1.00 79.00 177 ARG A N 1
ATOM 1379 C CA . ARG A 1 177 ? 10.882 -4.854 -11.376 1.00 79.00 177 ARG A CA 1
ATOM 1380 C C . ARG A 1 177 ? 10.415 -3.837 -12.405 1.00 79.00 177 ARG A C 1
ATOM 1382 O O . ARG A 1 177 ? 9.220 -3.754 -12.677 1.00 79.00 177 ARG A O 1
ATOM 1389 N N . CYS A 1 178 ? 11.355 -3.109 -12.995 1.00 80.25 178 CYS A N 1
ATOM 1390 C CA . CYS A 1 178 ? 11.085 -2.040 -13.951 1.00 80.25 178 CYS A CA 1
ATOM 1391 C C . CYS A 1 178 ? 12.118 -2.080 -15.085 1.00 80.25 178 CYS A C 1
ATOM 1393 O O . CYS A 1 178 ? 13.287 -2.383 -14.848 1.00 80.25 178 CYS A O 1
ATOM 1395 N N . ALA A 1 179 ? 11.716 -1.726 -16.305 1.00 83.12 179 ALA A N 1
ATOM 1396 C CA . ALA A 1 179 ? 12.636 -1.493 -17.416 1.00 83.12 179 ALA A CA 1
ATOM 1397 C C . ALA A 1 179 ? 12.166 -0.351 -18.308 1.00 83.12 179 ALA A C 1
ATOM 1399 O O . ALA A 1 179 ? 10.966 -0.136 -18.479 1.00 83.12 179 ALA A O 1
ATOM 1400 N N . VAL A 1 180 ? 13.135 0.342 -18.902 1.00 81.75 180 VAL A N 1
ATOM 1401 C CA . VAL A 1 180 ? 12.911 1.290 -19.989 1.00 81.75 180 VAL A CA 1
ATOM 1402 C C . VAL A 1 180 ? 13.239 0.589 -21.297 1.00 81.75 180 VAL A C 1
ATOM 1404 O O . VAL A 1 180 ? 14.362 0.127 -21.503 1.00 81.75 180 VAL A O 1
ATOM 1407 N N . LEU A 1 181 ? 12.241 0.515 -22.170 1.00 79.25 181 LEU A N 1
ATOM 1408 C CA . LEU A 1 181 ? 12.357 -0.060 -23.502 1.00 79.25 181 LEU A CA 1
ATOM 1409 C C . LEU A 1 181 ? 12.454 1.073 -24.523 1.00 79.25 181 LEU A C 1
ATOM 1411 O O . LEU A 1 181 ? 11.591 1.951 -24.542 1.00 79.25 181 LEU A O 1
ATOM 1415 N N . LEU A 1 182 ? 13.480 1.045 -25.368 1.00 76.94 182 LEU A N 1
ATOM 1416 C CA . LEU A 1 182 ? 13.609 1.940 -26.511 1.00 76.94 182 LEU A CA 1
ATOM 1417 C C . LEU A 1 182 ? 13.193 1.217 -27.783 1.00 76.94 182 LEU A C 1
ATOM 1419 O O . LEU A 1 182 ? 13.384 0.011 -27.935 1.00 76.94 182 LEU A O 1
ATOM 1423 N N . ILE A 1 183 ? 12.593 1.978 -28.688 1.00 76.19 183 ILE A N 1
ATOM 1424 C CA . ILE A 1 183 ? 12.204 1.502 -30.006 1.00 76.19 183 ILE A CA 1
ATOM 1425 C C . ILE A 1 183 ? 13.240 2.027 -30.982 1.00 76.19 183 ILE A C 1
ATOM 1427 O O . ILE A 1 183 ? 13.367 3.241 -31.143 1.00 76.19 183 ILE A O 1
ATOM 1431 N N . ASP A 1 184 ? 13.948 1.119 -31.639 1.00 73.00 184 ASP A N 1
ATOM 1432 C CA . ASP A 1 184 ? 14.899 1.505 -32.668 1.00 73.00 184 ASP A CA 1
ATOM 1433 C C . ASP A 1 184 ? 14.149 2.110 -33.866 1.00 73.00 184 ASP A C 1
ATOM 1435 O O . ASP A 1 184 ? 13.059 1.630 -34.231 1.00 73.00 184 ASP A O 1
ATOM 1439 N N . PRO A 1 185 ? 14.720 3.141 -34.516 1.00 65.81 185 PRO A N 1
ATOM 1440 C CA . PRO A 1 185 ? 14.180 3.648 -35.765 1.00 65.81 185 PRO A CA 1
ATOM 1441 C C . PRO A 1 185 ? 14.137 2.521 -36.813 1.00 65.81 185 PRO A C 1
ATOM 1443 O O . PRO A 1 185 ? 14.946 1.585 -36.762 1.00 65.81 185 PRO A O 1
ATOM 1446 N N . PRO A 1 186 ? 13.186 2.567 -37.764 1.00 64.12 186 PRO A N 1
ATOM 1447 C CA . PRO A 1 186 ? 13.092 1.554 -38.805 1.00 64.12 186 PRO A CA 1
ATOM 1448 C C . PRO A 1 186 ? 14.425 1.481 -39.559 1.00 64.12 186 PRO A C 1
ATOM 1450 O O . PRO A 1 186 ? 14.871 2.453 -40.161 1.00 64.12 186 PRO A O 1
ATOM 1453 N N . THR A 1 187 ? 15.066 0.313 -39.545 1.00 54.72 187 THR A N 1
ATOM 1454 C CA . THR A 1 187 ? 16.393 0.068 -40.148 1.00 54.72 187 THR A CA 1
ATOM 1455 C C . THR A 1 187 ? 16.357 0.004 -41.686 1.00 54.72 187 THR A C 1
ATOM 1457 O O . THR A 1 187 ? 17.197 -0.638 -42.300 1.00 54.72 187 THR A O 1
ATOM 1460 N N . GLY A 1 188 ? 15.381 0.658 -42.327 1.00 52.09 188 GLY A N 1
ATOM 1461 C CA . GLY A 1 188 ? 15.110 0.535 -43.763 1.00 52.09 188 GLY A CA 1
ATOM 1462 C C . GLY A 1 188 ? 15.126 1.834 -44.571 1.00 52.09 188 GLY A C 1
ATOM 1463 O O . GLY A 1 188 ? 14.980 1.761 -45.785 1.00 52.09 188 GLY A O 1
ATOM 1464 N N . THR A 1 189 ? 15.285 3.011 -43.958 1.00 46.59 189 THR A N 1
ATOM 1465 C CA . THR A 1 189 ? 15.139 4.280 -44.700 1.00 46.59 189 THR A CA 1
ATOM 1466 C C . THR A 1 189 ? 16.441 4.874 -45.229 1.00 46.59 189 THR A C 1
ATOM 1468 O O . THR A 1 189 ? 16.375 5.626 -46.194 1.00 46.59 189 THR A O 1
ATOM 1471 N N . SER A 1 190 ? 17.611 4.544 -44.669 1.00 44.38 190 SER A N 1
ATOM 1472 C CA . SER A 1 190 ? 18.866 5.172 -45.122 1.00 44.38 190 SER A CA 1
ATOM 1473 C C . SER A 1 190 ? 19.463 4.542 -46.381 1.00 44.38 190 SER A C 1
ATOM 1475 O O . SER A 1 190 ? 19.881 5.283 -47.261 1.00 44.38 190 SER A O 1
ATOM 1477 N N . ASP A 1 191 ? 19.431 3.215 -46.532 1.00 42.81 191 ASP A N 1
ATOM 1478 C CA . ASP A 1 191 ? 20.146 2.566 -47.648 1.00 42.81 191 ASP A CA 1
ATOM 1479 C C . ASP A 1 191 ? 19.278 2.368 -48.908 1.00 42.81 191 ASP A C 1
ATOM 1481 O O . ASP A 1 191 ? 19.798 2.080 -49.983 1.00 42.81 191 ASP A O 1
ATOM 1485 N N . MET A 1 192 ? 17.948 2.532 -48.817 1.00 43.03 192 MET A N 1
ATOM 1486 C CA . MET A 1 192 ? 17.042 2.387 -49.974 1.00 43.03 192 MET A CA 1
ATOM 1487 C C . MET A 1 192 ? 16.702 3.706 -50.683 1.00 43.03 192 MET A C 1
ATOM 1489 O O . MET A 1 192 ? 16.251 3.667 -51.829 1.00 43.03 192 MET A O 1
ATOM 1493 N N . GLN A 1 193 ? 16.941 4.867 -50.062 1.00 45.25 193 GLN A N 1
ATOM 1494 C CA . GLN A 1 193 ? 16.752 6.160 -50.735 1.00 45.25 193 GLN A CA 1
ATOM 1495 C C . GLN A 1 193 ? 17.821 6.441 -51.808 1.00 45.25 193 GLN A C 1
ATOM 1497 O O . GLN A 1 193 ? 17.547 7.201 -52.732 1.00 45.25 193 GLN A O 1
ATOM 1502 N N . GLU A 1 194 ? 18.988 5.785 -51.765 1.00 46.41 194 GLU A N 1
ATOM 1503 C CA . GLU A 1 194 ? 20.028 5.935 -52.800 1.00 46.41 194 GLU A CA 1
ATOM 1504 C C . GLU A 1 194 ? 19.741 5.170 -54.104 1.00 46.41 194 GLU A C 1
ATOM 1506 O O . GLU A 1 194 ? 20.359 5.457 -55.127 1.00 46.41 194 GLU A O 1
ATOM 1511 N N . LEU A 1 195 ? 18.795 4.222 -54.117 1.00 47.94 195 LEU A N 1
ATOM 1512 C CA . LEU A 1 195 ? 18.573 3.338 -55.271 1.00 47.94 195 LEU A CA 1
ATOM 1513 C C . LEU A 1 195 ? 17.281 3.603 -56.060 1.00 47.94 195 LEU A C 1
ATOM 1515 O O . LEU A 1 195 ? 17.013 2.887 -57.018 1.00 47.94 195 LEU A O 1
ATOM 1519 N N . GLY A 1 196 ? 16.499 4.636 -55.729 1.00 48.59 196 GLY A N 1
ATOM 1520 C CA . GLY A 1 196 ? 15.387 5.088 -56.583 1.00 48.59 196 GLY A CA 1
ATOM 1521 C C . GLY A 1 196 ? 14.242 4.080 -56.781 1.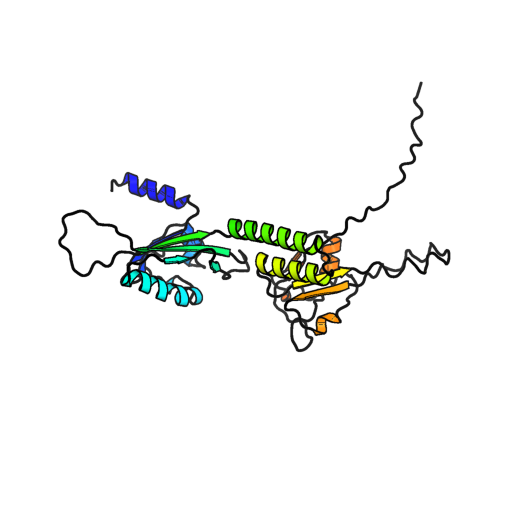00 48.59 196 GLY A C 1
ATOM 1522 O O . GLY A 1 196 ? 13.487 4.196 -57.742 1.00 48.59 196 GLY A O 1
ATOM 1523 N N . TYR A 1 197 ? 14.087 3.100 -55.885 1.00 48.44 197 TYR A N 1
ATOM 1524 C CA . TYR A 1 197 ? 12.984 2.133 -55.912 1.00 48.44 197 TYR A CA 1
ATOM 1525 C C . TYR A 1 197 ? 11.913 2.500 -54.871 1.00 48.44 197 TYR A C 1
ATOM 1527 O O . TYR A 1 197 ? 11.793 1.854 -53.831 1.00 48.44 197 TYR A O 1
ATOM 1535 N N . GLU A 1 198 ? 11.105 3.530 -55.143 1.00 47.38 198 GLU A N 1
ATOM 1536 C CA . GLU A 1 198 ? 10.000 3.942 -54.253 1.00 47.38 198 GLU A CA 1
ATOM 1537 C C . GLU A 1 198 ? 8.883 2.884 -54.117 1.00 47.38 198 GLU A C 1
ATOM 1539 O O . GLU A 1 198 ? 8.139 2.884 -53.134 1.00 47.38 198 GLU A O 1
ATOM 1544 N N . GLU A 1 199 ? 8.763 1.941 -55.057 1.00 43.88 199 GLU A N 1
ATOM 1545 C CA . GLU A 1 199 ? 7.649 0.979 -55.075 1.00 43.88 199 GLU A CA 1
ATOM 1546 C C . GLU A 1 199 ? 7.859 -0.285 -54.224 1.00 43.88 199 GLU A C 1
ATOM 1548 O O . GLU A 1 199 ? 6.879 -0.937 -53.866 1.00 43.88 199 GLU A O 1
ATOM 1553 N N . VAL A 1 200 ? 9.091 -0.619 -53.817 1.00 42.31 200 VAL A N 1
ATOM 1554 C CA . VAL A 1 200 ? 9.359 -1.832 -53.006 1.00 42.31 200 VAL A CA 1
ATOM 1555 C C . VAL A 1 200 ? 9.284 -1.553 -51.495 1.00 42.31 200 VAL A C 1
ATOM 1557 O O . VAL A 1 200 ? 9.028 -2.458 -50.696 1.00 42.31 200 VAL A O 1
ATOM 1560 N N . ALA A 1 201 ? 9.408 -0.287 -51.083 1.00 42.38 201 ALA A N 1
ATOM 1561 C CA . ALA A 1 201 ? 9.349 0.117 -49.676 1.00 42.38 201 ALA A CA 1
ATOM 1562 C C . ALA A 1 201 ? 7.954 -0.054 -49.036 1.00 42.38 201 ALA A C 1
ATOM 1564 O O . ALA A 1 201 ? 7.835 -0.066 -47.813 1.00 42.38 201 ALA A O 1
ATOM 1565 N N . ARG A 1 202 ? 6.885 -0.228 -49.830 1.00 42.44 202 ARG A N 1
ATOM 1566 C CA . ARG A 1 202 ? 5.505 -0.345 -49.315 1.00 42.44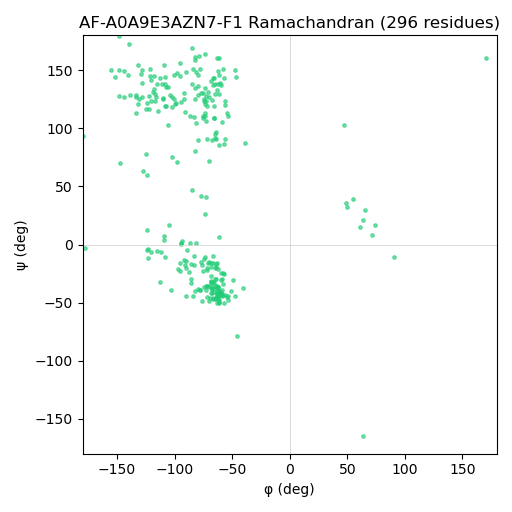 202 ARG A CA 1
ATOM 1567 C C . ARG A 1 202 ? 5.115 -1.747 -48.834 1.00 42.44 202 ARG A C 1
ATOM 1569 O O . ARG A 1 202 ? 4.060 -1.893 -48.222 1.00 42.44 202 ARG A O 1
ATOM 1576 N N . THR A 1 203 ? 5.927 -2.775 -49.091 1.00 40.94 203 THR A N 1
ATOM 1577 C CA . THR A 1 203 ? 5.567 -4.178 -48.795 1.00 40.94 203 THR A CA 1
ATOM 1578 C C . THR A 1 203 ? 6.375 -4.839 -47.684 1.00 40.94 203 THR A C 1
ATOM 1580 O O . THR A 1 203 ? 6.031 -5.947 -47.274 1.00 40.94 203 THR A O 1
ATOM 1583 N N . VAL A 1 204 ? 7.416 -4.191 -47.157 1.00 44.44 204 VAL A N 1
ATOM 1584 C CA . VAL A 1 204 ? 8.132 -4.713 -45.988 1.00 44.44 204 VAL A CA 1
ATOM 1585 C C . VAL A 1 204 ? 7.467 -4.128 -44.741 1.00 44.44 204 VAL A C 1
ATOM 1587 O O . VAL A 1 204 ? 7.512 -2.911 -44.565 1.00 44.44 204 VAL A O 1
ATOM 1590 N N . PRO A 1 205 ? 6.815 -4.932 -43.877 1.00 49.69 205 PRO A N 1
ATOM 1591 C CA . PRO A 1 205 ? 6.331 -4.417 -42.605 1.00 49.69 205 PRO A CA 1
ATOM 1592 C C . PRO A 1 205 ? 7.526 -3.820 -41.861 1.00 49.69 205 PRO A C 1
ATOM 1594 O O . PRO A 1 205 ? 8.522 -4.514 -41.678 1.00 49.69 205 PRO A O 1
ATOM 1597 N N . GLU A 1 206 ? 7.449 -2.545 -41.474 1.00 55.28 206 GLU A N 1
ATOM 1598 C CA . GLU A 1 206 ? 8.480 -1.874 -40.677 1.00 55.28 206 GLU A CA 1
ATOM 1599 C C . GLU A 1 206 ? 8.705 -2.657 -39.376 1.00 55.28 206 GLU A C 1
ATOM 1601 O O . GLU A 1 206 ? 8.021 -2.460 -38.369 1.00 55.28 206 GLU A O 1
ATOM 1606 N N . THR A 1 207 ? 9.645 -3.598 -39.385 1.00 61.00 207 THR A N 1
ATOM 1607 C CA . THR A 1 207 ? 9.981 -4.380 -38.203 1.00 61.00 207 THR A CA 1
ATOM 1608 C C . THR A 1 207 ? 10.884 -3.530 -37.328 1.00 61.00 207 THR A C 1
ATOM 1610 O O . THR A 1 207 ? 12.106 -3.530 -37.477 1.00 61.00 207 THR A O 1
ATOM 1613 N N . ARG A 1 208 ? 10.275 -2.763 -36.429 1.00 71.25 208 ARG A N 1
ATOM 1614 C CA . ARG A 1 208 ? 11.003 -2.008 -35.408 1.00 71.25 208 ARG A CA 1
ATOM 1615 C C . ARG A 1 208 ? 11.512 -2.976 -34.342 1.00 71.25 208 ARG A C 1
ATOM 1617 O O . ARG A 1 208 ? 10.777 -3.873 -33.923 1.00 71.25 208 ARG A O 1
ATOM 1624 N N . ARG A 1 209 ? 12.769 -2.825 -33.932 1.00 74.50 209 ARG A N 1
ATOM 1625 C CA . ARG A 1 209 ? 13.357 -3.593 -32.826 1.00 74.50 209 ARG A CA 1
ATOM 1626 C C . ARG A 1 209 ? 13.151 -2.850 -31.517 1.00 74.50 209 ARG A C 1
ATOM 1628 O O . ARG A 1 209 ? 13.082 -1.624 -31.498 1.00 74.50 209 ARG A O 1
ATOM 1635 N N . VAL A 1 210 ? 13.017 -3.613 -30.441 1.00 77.69 210 VAL A N 1
ATOM 1636 C CA . VAL A 1 210 ? 12.988 -3.083 -29.079 1.00 77.69 210 VAL A CA 1
ATOM 1637 C C . VAL A 1 210 ? 14.310 -3.406 -28.411 1.00 77.69 210 VAL A C 1
ATOM 1639 O O . VAL A 1 210 ? 14.779 -4.537 -28.511 1.00 77.69 210 VAL A O 1
ATOM 1642 N N . THR A 1 211 ? 14.886 -2.438 -27.712 1.00 78.62 211 THR A N 1
ATOM 1643 C CA . THR A 1 211 ? 16.096 -2.606 -26.905 1.00 78.62 211 THR A CA 1
ATOM 1644 C C . THR A 1 211 ? 15.783 -2.239 -25.454 1.00 78.62 211 THR A C 1
ATOM 1646 O O . THR A 1 211 ? 14.960 -1.360 -25.186 1.00 78.62 211 THR A O 1
ATOM 1649 N N . ILE A 1 212 ? 16.396 -2.924 -24.485 1.00 80.38 212 ILE A N 1
ATOM 1650 C CA . ILE A 1 212 ? 16.293 -2.533 -23.072 1.00 80.38 212 ILE A CA 1
ATOM 1651 C C . ILE A 1 212 ? 17.388 -1.506 -22.789 1.00 80.38 212 ILE A C 1
ATOM 1653 O O . ILE A 1 212 ? 18.567 -1.845 -22.773 1.00 80.38 212 ILE A O 1
ATOM 1657 N N . ALA A 1 213 ? 17.007 -0.252 -22.554 1.00 78.12 213 ALA A N 1
ATOM 1658 C CA . ALA A 1 213 ? 17.963 0.827 -22.302 1.00 78.12 213 ALA A CA 1
ATOM 1659 C C . ALA A 1 213 ? 18.387 0.935 -20.836 1.00 78.12 213 ALA A C 1
ATOM 1661 O O . ALA A 1 213 ? 19.498 1.368 -20.536 1.00 78.12 213 ALA A O 1
ATOM 1662 N N . ALA A 1 214 ? 17.501 0.546 -19.922 1.00 82.62 214 ALA A N 1
ATOM 1663 C CA . ALA A 1 214 ? 17.790 0.445 -18.499 1.00 82.62 214 ALA A CA 1
ATOM 1664 C C . ALA A 1 214 ? 16.845 -0.568 -17.850 1.00 82.62 214 ALA A C 1
ATOM 1666 O O . ALA A 1 214 ? 15.701 -0.723 -18.286 1.00 82.62 214 ALA A O 1
ATOM 1667 N N . GLN A 1 215 ? 17.298 -1.239 -16.792 1.00 85.62 215 GLN A N 1
ATOM 1668 C CA . GLN A 1 215 ? 16.485 -2.205 -16.057 1.00 85.62 215 GLN A CA 1
ATOM 1669 C C . GLN A 1 215 ? 16.842 -2.250 -14.573 1.00 85.62 215 GLN A C 1
ATOM 1671 O O . GLN A 1 215 ? 17.993 -2.060 -14.190 1.00 85.62 215 GLN A O 1
ATOM 1676 N N . LYS A 1 216 ? 15.852 -2.569 -13.739 1.00 82.75 216 LYS A N 1
ATOM 1677 C CA . LYS A 1 216 ? 16.004 -2.792 -12.303 1.00 82.75 216 LYS A CA 1
ATOM 1678 C C . LYS A 1 216 ? 15.165 -3.993 -11.876 1.00 82.75 216 LYS A C 1
ATOM 1680 O O . LYS A 1 216 ? 13.985 -4.064 -12.203 1.00 82.75 216 LYS A O 1
ATOM 1685 N N . GLY A 1 217 ? 15.774 -4.951 -11.176 1.00 75.50 217 GLY A N 1
ATOM 1686 C CA . GLY A 1 217 ? 15.097 -6.177 -10.723 1.00 75.50 217 GLY A CA 1
ATOM 1687 C C . GLY A 1 217 ? 14.755 -7.185 -11.835 1.00 75.50 217 GLY A C 1
ATOM 1688 O O . GLY A 1 217 ? 14.048 -8.158 -11.579 1.00 75.50 217 GLY A O 1
ATOM 1689 N N . ILE A 1 218 ? 15.240 -6.964 -13.060 1.00 79.62 218 ILE A N 1
ATOM 1690 C CA . ILE A 1 218 ? 15.144 -7.896 -14.194 1.00 79.62 218 ILE A CA 1
ATOM 1691 C C . ILE A 1 218 ? 16.458 -8.673 -14.310 1.00 79.62 218 ILE A C 1
ATOM 1693 O O . ILE A 1 218 ? 17.522 -8.137 -13.994 1.00 79.62 218 ILE A O 1
ATOM 1697 N N . HIS A 1 219 ? 16.387 -9.927 -14.763 1.00 79.44 219 HIS A N 1
ATOM 1698 C CA . HIS A 1 219 ? 17.565 -10.775 -14.898 1.00 79.44 219 HIS A CA 1
ATOM 1699 C C . HIS A 1 219 ? 18.584 -10.219 -15.911 1.00 79.44 219 HIS A C 1
ATOM 1701 O O . HIS A 1 219 ? 18.218 -9.580 -16.901 1.00 79.44 219 HIS A O 1
ATOM 1707 N N . ILE A 1 220 ? 19.877 -10.484 -15.697 1.00 75.12 220 ILE A N 1
ATOM 1708 C CA . ILE A 1 220 ? 20.961 -9.954 -16.541 1.00 75.12 220 ILE A CA 1
ATOM 1709 C C . ILE A 1 220 ? 20.908 -10.488 -17.981 1.00 75.12 220 ILE A C 1
ATOM 1711 O O . ILE A 1 220 ? 21.253 -9.771 -18.918 1.00 75.12 220 ILE A O 1
ATOM 1715 N N . HIS A 1 221 ? 20.391 -11.706 -18.192 1.00 78.56 221 HIS A N 1
ATOM 1716 C CA . HIS A 1 221 ? 20.206 -12.268 -19.539 1.00 78.56 221 HIS A CA 1
ATOM 1717 C C . HIS A 1 221 ? 19.160 -11.524 -20.379 1.00 78.56 221 HIS A C 1
ATOM 1719 O O . HIS A 1 221 ? 19.158 -11.650 -21.603 1.00 78.56 221 HIS A O 1
ATOM 1725 N N . SER A 1 222 ? 18.318 -10.695 -19.759 1.00 76.50 222 SER A N 1
ATOM 1726 C CA . SER A 1 222 ? 17.377 -9.836 -20.481 1.00 76.50 222 SER A CA 1
ATOM 1727 C C . SER A 1 222 ? 18.058 -8.693 -21.230 1.00 76.50 222 SER A C 1
ATOM 1729 O O . SER A 1 222 ? 17.453 -8.150 -22.144 1.00 76.50 222 SER A O 1
ATOM 1731 N N . ALA A 1 223 ? 19.330 -8.383 -20.951 1.00 70.75 223 ALA A N 1
ATOM 1732 C CA . ALA A 1 223 ? 20.092 -7.420 -21.750 1.00 70.75 223 ALA A CA 1
ATOM 1733 C C . ALA A 1 223 ? 20.221 -7.845 -23.230 1.00 70.75 223 ALA A C 1
ATOM 1735 O O . ALA A 1 223 ? 20.378 -7.004 -24.107 1.00 70.75 223 ALA A O 1
ATOM 1736 N N . GLY A 1 224 ? 20.120 -9.150 -23.522 1.00 69.94 224 GLY A N 1
ATOM 1737 C CA . GLY A 1 224 ? 20.089 -9.699 -24.881 1.00 69.94 224 GLY A CA 1
ATOM 1738 C C . GLY A 1 224 ? 18.693 -9.757 -25.515 1.00 69.94 224 GLY A C 1
ATOM 1739 O O . GLY A 1 224 ? 18.559 -10.251 -26.637 1.00 69.94 224 GLY A O 1
ATOM 1740 N N . TRP A 1 225 ? 17.649 -9.292 -24.826 1.00 78.06 225 TRP A N 1
ATOM 1741 C CA . TRP A 1 225 ? 16.264 -9.387 -25.281 1.00 78.06 225 TRP A CA 1
ATOM 1742 C C . TRP A 1 225 ? 15.932 -8.271 -26.280 1.00 78.06 225 TRP A C 1
ATOM 1744 O O . TRP A 1 225 ? 15.739 -7.119 -25.900 1.00 78.06 225 TRP A O 1
ATOM 1754 N N . HIS A 1 226 ? 15.852 -8.641 -27.563 1.00 76.12 226 HIS A N 1
ATOM 1755 C CA . HIS A 1 226 ? 15.656 -7.713 -28.685 1.00 76.12 226 HIS A CA 1
ATOM 1756 C C . HIS A 1 226 ? 14.476 -8.111 -29.583 1.00 76.12 226 HIS A C 1
ATOM 1758 O O . HIS A 1 226 ? 14.668 -8.488 -30.745 1.00 76.12 226 HIS A O 1
ATOM 1764 N N . PRO A 1 227 ? 13.244 -8.127 -29.061 1.00 78.12 227 PRO A N 1
ATOM 1765 C CA . PRO A 1 227 ? 12.120 -8.668 -29.802 1.00 78.12 227 PRO A CA 1
ATOM 1766 C C . PRO A 1 227 ? 11.627 -7.668 -30.870 1.00 78.12 227 PRO A C 1
ATOM 1768 O O . PRO A 1 227 ? 11.760 -6.449 -30.734 1.00 78.12 227 PRO A O 1
ATOM 1771 N N . LEU A 1 228 ? 11.053 -8.185 -31.961 1.00 74.88 228 LEU A N 1
ATOM 1772 C CA . LEU A 1 228 ? 10.497 -7.370 -33.051 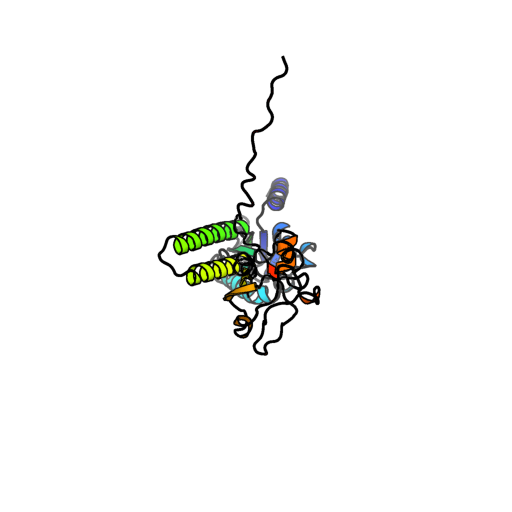1.00 74.88 228 LEU A CA 1
ATOM 1773 C C . LEU A 1 228 ? 9.089 -6.895 -32.703 1.00 74.88 228 LEU A C 1
ATOM 1775 O O . LEU A 1 228 ? 8.226 -7.740 -32.470 1.00 74.88 228 LEU A O 1
ATOM 1779 N N . ILE A 1 229 ? 8.826 -5.584 -32.746 1.00 72.19 229 ILE A N 1
ATOM 1780 C CA . ILE A 1 229 ? 7.517 -5.004 -32.409 1.00 72.19 229 ILE A CA 1
ATOM 1781 C C . ILE A 1 229 ? 6.413 -5.676 -33.226 1.00 72.19 229 ILE A C 1
ATOM 1783 O O . ILE A 1 229 ? 6.298 -5.506 -34.438 1.00 72.19 229 ILE A O 1
ATOM 1787 N N . ASN A 1 230 ? 5.577 -6.450 -32.539 1.00 71.00 230 ASN A N 1
ATOM 1788 C CA . ASN A 1 230 ? 4.467 -7.183 -33.126 1.00 71.00 230 ASN A CA 1
ATOM 1789 C C . ASN A 1 230 ? 3.308 -7.289 -32.113 1.00 71.00 230 ASN A C 1
ATOM 1791 O O . ASN A 1 230 ? 3.389 -6.804 -30.986 1.00 71.00 230 ASN A O 1
ATOM 1795 N N . ARG A 1 231 ? 2.201 -7.936 -32.503 1.00 60.25 231 ARG A N 1
ATOM 1796 C CA . ARG A 1 231 ? 1.004 -8.109 -31.646 1.00 60.25 231 ARG A CA 1
ATOM 1797 C C . ARG A 1 231 ? 1.237 -8.946 -30.383 1.00 60.25 231 ARG A C 1
ATOM 1799 O O . ARG A 1 231 ? 0.388 -8.919 -29.494 1.00 60.25 231 ARG A O 1
ATOM 1806 N N . ARG A 1 232 ? 2.329 -9.706 -30.347 1.00 65.25 232 ARG A N 1
ATOM 1807 C CA . ARG A 1 232 ? 2.723 -10.597 -29.257 1.00 65.25 232 ARG A CA 1
ATOM 1808 C C . ARG A 1 232 ? 3.679 -9.924 -28.280 1.00 65.25 232 ARG A C 1
ATOM 1810 O O . ARG A 1 232 ? 4.050 -10.548 -27.309 1.00 65.25 232 ARG A O 1
ATOM 1817 N N . ILE A 1 233 ? 4.049 -8.660 -28.466 1.00 71.44 233 ILE A N 1
ATOM 1818 C CA . ILE A 1 233 ? 4.811 -7.914 -27.460 1.00 71.44 233 ILE A CA 1
ATOM 1819 C C . ILE A 1 233 ? 3.911 -6.838 -26.879 1.00 71.44 233 ILE A C 1
ATOM 1821 O O . ILE A 1 233 ? 3.205 -6.138 -27.607 1.00 71.44 233 ILE A O 1
ATOM 1825 N N . LEU A 1 234 ? 3.993 -6.677 -25.562 1.00 71.06 234 LEU A N 1
ATOM 1826 C CA . LEU A 1 234 ? 3.287 -5.659 -24.786 1.00 71.06 234 LEU A CA 1
ATOM 1827 C C . LEU A 1 234 ? 3.418 -4.263 -25.415 1.00 71.06 234 LEU A C 1
ATOM 1829 O O . LEU A 1 234 ? 2.427 -3.568 -25.619 1.00 71.06 234 LEU A O 1
ATOM 1833 N N . LEU A 1 235 ? 4.631 -3.906 -25.841 1.00 71.00 235 LEU A N 1
ATOM 1834 C CA . LEU A 1 235 ? 4.916 -2.635 -26.499 1.00 71.00 235 LEU A CA 1
ATOM 1835 C C . LEU A 1 235 ? 4.165 -2.464 -27.830 1.00 71.00 235 LEU A C 1
ATOM 1837 O O . LEU A 1 235 ? 3.689 -1.373 -28.125 1.00 71.00 235 LEU A O 1
ATOM 1841 N N . GLY A 1 236 ? 3.981 -3.532 -28.611 1.00 70.94 236 GLY A N 1
ATOM 1842 C CA . GLY A 1 236 ? 3.208 -3.474 -29.855 1.00 70.94 236 GLY A CA 1
ATOM 1843 C C . GLY A 1 236 ? 1.710 -3.247 -29.631 1.00 70.94 236 GLY A C 1
ATOM 1844 O O . GLY A 1 236 ? 1.044 -2.658 -30.486 1.00 70.94 236 GLY A O 1
ATOM 1845 N N . GLN A 1 237 ? 1.176 -3.670 -28.482 1.00 71.94 237 GLN A N 1
ATOM 1846 C CA . GLN A 1 237 ? -0.196 -3.354 -28.070 1.00 71.94 237 GLN A CA 1
ATOM 1847 C C . GLN A 1 237 ? -0.299 -1.908 -27.573 1.00 71.94 237 GLN A C 1
ATOM 1849 O O . GLN A 1 237 ? -1.125 -1.150 -28.082 1.00 71.94 237 GLN A O 1
ATOM 1854 N N . VAL A 1 238 ? 0.611 -1.489 -26.686 1.00 73.12 238 VAL A N 1
ATOM 1855 C CA . VAL A 1 238 ? 0.687 -0.111 -26.172 1.00 73.12 238 VAL A CA 1
ATOM 1856 C C . VAL A 1 238 ? 0.816 0.912 -27.304 1.00 73.12 238 VAL A C 1
ATOM 1858 O O . VAL A 1 238 ? 0.122 1.927 -27.303 1.00 73.12 238 VAL A O 1
ATOM 1861 N N . MET A 1 239 ? 1.660 0.651 -28.307 1.00 70.94 239 MET A N 1
ATOM 1862 C CA . MET A 1 239 ? 1.831 1.552 -29.452 1.00 70.94 239 MET A CA 1
ATOM 1863 C C . MET A 1 239 ? 0.558 1.707 -30.286 1.00 70.94 239 MET A C 1
ATOM 1865 O O . MET A 1 239 ? 0.288 2.797 -30.791 1.00 70.94 239 MET A O 1
ATOM 1869 N N . ARG A 1 240 ? -0.224 0.632 -30.447 1.00 69.88 240 ARG A N 1
ATOM 1870 C CA . ARG A 1 240 ? -1.486 0.676 -31.195 1.00 69.88 240 ARG A CA 1
ATOM 1871 C C . ARG A 1 240 ? -2.554 1.441 -30.428 1.00 69.88 240 ARG A C 1
ATOM 1873 O O . ARG A 1 240 ? -3.273 2.239 -31.018 1.00 69.88 240 ARG A O 1
ATOM 1880 N N . GLU A 1 241 ? -2.667 1.166 -29.137 1.00 70.69 241 GLU A N 1
ATOM 1881 C CA . GLU A 1 241 ? -3.726 1.724 -28.299 1.00 70.69 241 GLU A CA 1
ATOM 1882 C C . GLU A 1 241 ? -3.397 3.133 -27.792 1.00 70.69 241 GLU A C 1
ATOM 1884 O O . GLU A 1 241 ? -4.306 3.855 -27.387 1.00 70.69 241 GLU A O 1
ATOM 1889 N N . ARG A 1 242 ? -2.117 3.537 -27.844 1.00 67.38 242 ARG A N 1
ATOM 1890 C CA . ARG A 1 242 ? -1.575 4.808 -27.326 1.00 67.38 242 ARG A CA 1
ATOM 1891 C C . ARG A 1 242 ? -1.994 5.099 -25.883 1.00 67.38 242 ARG A C 1
ATOM 1893 O O . ARG A 1 242 ? -2.172 6.251 -25.494 1.00 67.38 242 ARG A O 1
ATOM 1900 N N . LYS A 1 243 ? -2.162 4.046 -25.089 1.00 73.19 243 LYS A N 1
ATOM 1901 C CA . LYS A 1 243 ? -2.606 4.102 -23.697 1.00 73.19 243 LYS A CA 1
ATOM 1902 C C . LYS A 1 243 ? -1.690 3.259 -22.829 1.00 73.19 243 LYS A C 1
ATOM 1904 O O . LYS A 1 243 ? -1.075 2.304 -23.299 1.00 73.19 243 LYS A O 1
ATOM 1909 N N . THR A 1 244 ? -1.628 3.622 -21.556 1.00 75.25 244 THR A N 1
ATOM 1910 C CA . THR A 1 244 ? -1.009 2.800 -20.520 1.00 75.25 244 THR A CA 1
ATOM 1911 C C . THR A 1 244 ? -1.750 1.471 -20.413 1.00 75.25 244 THR A C 1
ATOM 1913 O O . THR A 1 244 ? -2.974 1.465 -20.283 1.00 75.25 244 THR A O 1
ATOM 1916 N N . LEU A 1 245 ? -1.014 0.359 -20.451 1.00 73.75 245 LEU A N 1
ATOM 1917 C CA . LEU A 1 245 ? -1.567 -0.982 -20.262 1.00 73.75 245 LEU A CA 1
ATOM 1918 C C . LEU A 1 245 ? -1.159 -1.540 -18.902 1.00 73.75 245 LEU A C 1
ATOM 1920 O O . LEU A 1 245 ? 0.005 -1.446 -18.506 1.00 73.75 245 LEU A O 1
ATOM 1924 N N . VAL A 1 246 ? -2.127 -2.143 -18.214 1.00 75.06 246 VAL A N 1
ATOM 1925 C CA . VAL A 1 246 ? -1.946 -2.794 -16.915 1.00 75.06 246 VAL A CA 1
ATOM 1926 C C . VAL A 1 246 ? -2.417 -4.234 -17.029 1.00 75.06 246 VAL A C 1
ATOM 1928 O O . VAL A 1 246 ? -3.574 -4.486 -17.353 1.00 75.06 246 VAL A O 1
ATOM 1931 N N . PHE A 1 247 ? -1.523 -5.171 -16.737 1.00 73.69 247 PHE A N 1
ATOM 1932 C CA . PHE A 1 247 ? -1.844 -6.584 -16.596 1.00 73.69 247 PHE A CA 1
ATOM 1933 C C . PHE A 1 247 ? -1.597 -6.985 -15.149 1.00 73.69 247 PHE A C 1
ATOM 1935 O O . PHE A 1 247 ? -0.463 -6.940 -14.677 1.00 73.69 247 PHE A O 1
ATOM 1942 N N . THR A 1 248 ? -2.659 -7.358 -14.441 1.00 67.50 248 THR A N 1
ATOM 1943 C CA . THR A 1 248 ? -2.594 -7.770 -13.033 1.00 67.50 248 THR A CA 1
ATOM 1944 C C . THR A 1 248 ? -2.001 -9.165 -12.885 1.00 67.50 248 THR A C 1
ATOM 1946 O O . THR A 1 248 ? -1.192 -9.383 -11.991 1.00 67.50 248 THR A O 1
ATOM 1949 N N . ASP A 1 249 ? -2.297 -10.075 -13.812 1.00 74.31 249 ASP A N 1
ATOM 1950 C CA . ASP A 1 249 ? -1.663 -11.387 -13.871 1.00 74.31 249 ASP A CA 1
ATOM 1951 C C . ASP A 1 249 ? -1.225 -11.739 -15.295 1.00 74.31 249 ASP A C 1
ATOM 1953 O O . ASP A 1 249 ? -2.031 -11.976 -16.196 1.00 74.31 249 ASP A O 1
ATOM 1957 N N . THR A 1 250 ? 0.086 -11.824 -15.495 1.00 73.06 250 THR A N 1
ATOM 1958 C CA . THR A 1 250 ? 0.699 -12.255 -16.753 1.00 73.06 250 THR A CA 1
ATOM 1959 C C . THR A 1 250 ? 0.361 -13.695 -17.136 1.00 73.06 250 THR A C 1
ATOM 1961 O O . THR A 1 250 ? 0.533 -14.049 -18.301 1.00 73.06 250 THR A O 1
ATOM 1964 N N . SER A 1 251 ? -0.152 -14.544 -16.242 1.00 74.69 251 SER A N 1
ATOM 1965 C CA . SER A 1 251 ? -0.635 -15.883 -16.610 1.00 74.69 251 SER A CA 1
ATOM 1966 C C . SER A 1 251 ? -1.841 -15.829 -17.562 1.00 74.69 251 SER A C 1
ATOM 1968 O O . SER A 1 251 ? -1.975 -16.677 -18.443 1.00 74.69 251 SER A O 1
ATOM 1970 N N . THR A 1 252 ? -2.651 -14.769 -17.467 1.00 74.06 252 THR A N 1
ATOM 1971 C CA . THR A 1 252 ? -3.875 -14.571 -18.266 1.00 74.06 252 THR A CA 1
ATOM 1972 C C . THR A 1 252 ? -3.605 -14.170 -19.720 1.00 74.06 252 THR A C 1
ATOM 1974 O O . THR A 1 252 ? -4.494 -14.231 -20.567 1.00 74.06 252 THR A O 1
ATOM 1977 N N . ILE A 1 253 ? -2.358 -13.806 -20.037 1.00 72.31 253 ILE A N 1
ATOM 1978 C CA . ILE A 1 253 ? -1.912 -13.345 -21.359 1.00 72.31 253 ILE A CA 1
ATOM 1979 C C . ILE A 1 253 ? -0.750 -14.200 -21.898 1.00 72.31 253 ILE A C 1
ATOM 1981 O O . ILE A 1 253 ? 0.333 -13.672 -22.175 1.00 72.31 253 ILE A O 1
ATOM 1985 N N . PRO A 1 254 ? -0.928 -15.526 -22.088 1.00 64.50 254 PRO A N 1
ATOM 1986 C CA . PRO A 1 254 ? 0.136 -16.446 -22.525 1.00 64.50 254 PRO A CA 1
ATOM 1987 C C . PRO A 1 254 ? 0.777 -16.045 -23.859 1.00 64.50 254 PRO A C 1
ATOM 1989 O O . PRO A 1 254 ? 1.940 -16.340 -24.103 1.00 64.50 254 PRO A O 1
ATOM 1992 N N . ASN A 1 255 ? 0.036 -15.316 -24.695 1.00 70.31 255 ASN A N 1
ATOM 1993 C CA . ASN A 1 255 ? 0.452 -14.909 -26.035 1.00 70.31 255 ASN A CA 1
ATOM 1994 C C . ASN A 1 255 ? 1.359 -13.667 -26.072 1.00 70.31 255 ASN A C 1
ATOM 1996 O O . ASN A 1 255 ? 1.682 -13.214 -27.172 1.00 70.31 255 ASN A O 1
ATOM 2000 N N . ILE A 1 256 ? 1.703 -13.087 -24.913 1.00 73.50 256 ILE A N 1
ATOM 2001 C CA . ILE A 1 256 ? 2.605 -11.934 -24.822 1.00 73.50 256 ILE A CA 1
ATOM 2002 C C . ILE A 1 256 ? 4.014 -12.377 -24.413 1.00 73.50 256 ILE A C 1
ATOM 2004 O O . ILE A 1 256 ? 4.182 -13.002 -23.366 1.00 73.50 256 ILE A O 1
ATOM 2008 N N . ASP A 1 257 ? 5.011 -12.012 -25.210 1.00 73.81 257 ASP A N 1
ATOM 2009 C CA . ASP A 1 257 ? 6.434 -12.207 -24.958 1.00 73.81 257 ASP A CA 1
ATOM 2010 C C . ASP A 1 257 ? 6.941 -11.165 -23.947 1.00 73.81 257 ASP A C 1
ATOM 2012 O O . ASP A 1 257 ? 6.707 -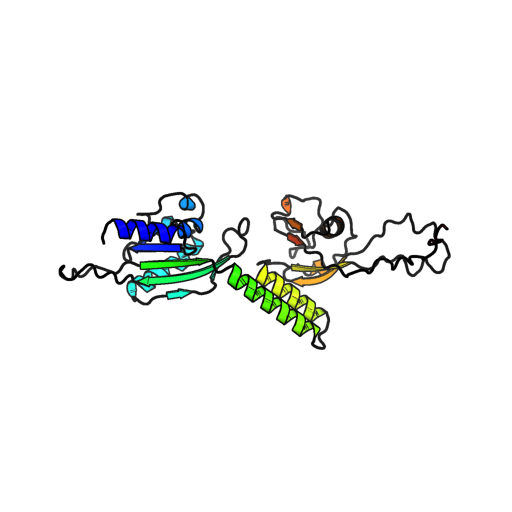9.960 -24.089 1.00 73.81 257 ASP A O 1
ATOM 2016 N N . LEU A 1 258 ? 7.654 -11.637 -22.921 1.00 75.81 258 LEU A N 1
ATOM 2017 C CA . LEU A 1 258 ? 8.190 -10.840 -21.813 1.00 75.81 258 LEU A CA 1
ATOM 2018 C C . LEU A 1 258 ? 9.692 -11.110 -21.638 1.00 75.81 258 LEU A C 1
ATOM 2020 O O . LEU A 1 258 ? 10.124 -12.240 -21.894 1.00 75.81 258 LEU A O 1
ATOM 2024 N N . PRO A 1 259 ? 10.480 -10.126 -21.162 1.00 75.19 259 PRO A N 1
ATOM 2025 C CA . PRO A 1 259 ? 11.885 -10.344 -20.828 1.00 75.19 259 PRO A CA 1
ATOM 2026 C C . PRO A 1 259 ? 12.036 -11.385 -19.708 1.00 75.19 259 PRO A C 1
ATOM 2028 O O . PRO A 1 259 ? 11.096 -11.661 -18.957 1.00 75.19 259 PRO A O 1
ATOM 2031 N N . PHE A 1 260 ? 13.226 -11.973 -19.588 1.00 75.06 260 PHE A N 1
ATOM 2032 C CA . PHE A 1 260 ? 13.516 -12.986 -18.576 1.00 75.06 260 PHE A CA 1
ATOM 2033 C C . PHE A 1 260 ? 13.520 -12.394 -17.165 1.00 75.06 260 PHE A C 1
ATOM 2035 O O . PHE A 1 260 ? 13.983 -11.277 -16.919 1.00 75.06 260 PHE A O 1
ATOM 2042 N N . LEU A 1 261 ? 12.975 -13.165 -16.229 1.00 72.88 261 LEU A N 1
ATOM 2043 C CA . LEU A 1 261 ? 12.607 -12.699 -14.895 1.00 72.88 261 LEU A CA 1
ATOM 2044 C C . LEU A 1 261 ? 13.285 -13.497 -13.766 1.00 72.88 261 LEU A C 1
ATOM 2046 O O . LEU A 1 261 ? 13.089 -13.152 -12.598 1.00 72.88 261 LEU A O 1
ATOM 2050 N N . ASP A 1 262 ? 14.043 -14.543 -14.092 1.00 70.75 262 ASP A N 1
ATOM 2051 C CA . ASP A 1 262 ? 14.779 -15.403 -13.162 1.00 70.75 262 ASP A CA 1
ATOM 2052 C C . ASP A 1 262 ? 16.172 -15.781 -13.698 1.00 70.75 262 ASP A C 1
ATOM 2054 O O . ASP A 1 262 ? 16.512 -15.478 -14.847 1.00 70.75 262 ASP A O 1
ATOM 2058 N N . ASP A 1 263 ? 16.956 -16.436 -12.838 1.00 59.19 263 ASP A N 1
ATOM 2059 C CA . ASP A 1 263 ? 18.362 -16.783 -13.074 1.00 59.19 263 ASP A CA 1
ATOM 2060 C C . ASP A 1 263 ? 18.559 -17.935 -14.077 1.00 59.19 263 ASP A C 1
ATOM 2062 O O . ASP A 1 263 ? 19.662 -18.134 -14.584 1.00 59.19 263 ASP A O 1
ATOM 2066 N N . ASP A 1 264 ? 17.482 -18.637 -14.448 1.00 64.81 264 ASP A N 1
ATOM 2067 C CA . ASP A 1 264 ? 17.504 -19.750 -15.407 1.00 64.81 264 ASP A CA 1
ATOM 2068 C C . ASP A 1 264 ? 17.197 -19.305 -16.847 1.00 64.81 264 ASP A C 1
ATOM 2070 O O . ASP A 1 264 ? 17.086 -20.132 -17.759 1.00 64.81 264 ASP A O 1
ATOM 2074 N N . GLY A 1 265 ? 17.021 -17.997 -17.070 1.00 61.34 265 GLY A N 1
ATOM 2075 C CA . GLY A 1 265 ? 16.679 -17.460 -18.385 1.00 61.34 265 GLY A CA 1
ATOM 2076 C C . GLY A 1 265 ? 15.299 -17.913 -18.859 1.00 61.34 265 GLY A C 1
ATOM 2077 O O . GLY A 1 265 ? 15.082 -18.054 -20.062 1.00 61.34 265 GLY A O 1
ATOM 2078 N N . LYS A 1 266 ? 14.357 -18.161 -17.940 1.00 63.31 266 LYS A N 1
ATOM 2079 C CA . LYS A 1 266 ? 12.958 -18.444 -18.273 1.00 63.31 266 LYS A CA 1
ATOM 2080 C C . LYS A 1 266 ? 12.083 -17.252 -17.892 1.00 63.31 266 LYS A C 1
ATOM 2082 O O . LYS A 1 266 ? 12.316 -16.515 -16.934 1.00 63.31 266 LYS A O 1
ATOM 2087 N N . SER A 1 267 ? 11.057 -16.996 -18.698 1.00 65.31 267 SER A N 1
ATOM 2088 C CA . SER A 1 267 ? 10.065 -15.979 -18.351 1.00 65.31 267 SER A CA 1
ATOM 2089 C C . SER A 1 267 ? 9.201 -16.532 -17.220 1.00 65.31 267 SER A C 1
ATOM 2091 O O . SER A 1 267 ? 8.366 -17.411 -17.440 1.00 65.31 267 SER A O 1
ATOM 2093 N N . ARG A 1 268 ? 9.405 -16.034 -16.001 1.00 66.94 268 ARG A N 1
ATOM 2094 C CA . ARG A 1 268 ? 8.600 -16.430 -14.845 1.00 66.94 268 ARG A CA 1
ATOM 2095 C C . ARG A 1 268 ? 7.208 -15.794 -14.918 1.00 66.94 268 ARG A C 1
ATOM 2097 O O . ARG A 1 268 ? 7.080 -14.579 -15.014 1.00 66.94 268 ARG A O 1
ATOM 2104 N N . ARG A 1 269 ? 6.173 -16.628 -14.841 1.00 66.69 269 ARG A N 1
ATOM 2105 C CA . ARG A 1 269 ? 4.770 -16.254 -14.589 1.00 66.69 269 ARG A CA 1
ATOM 2106 C C . ARG A 1 269 ? 4.320 -16.990 -13.320 1.00 66.69 269 ARG A C 1
ATOM 2108 O O . ARG A 1 269 ? 4.846 -18.083 -13.086 1.00 66.69 269 ARG A O 1
ATOM 2115 N N . PRO A 1 270 ? 3.379 -16.472 -12.513 1.00 59.62 270 PRO A N 1
ATOM 2116 C CA . PRO A 1 270 ? 2.597 -15.235 -12.659 1.00 59.62 270 PRO A CA 1
ATOM 2117 C C . PRO A 1 270 ? 3.311 -13.976 -12.132 1.00 59.62 270 PRO A C 1
ATOM 2119 O O . PRO A 1 270 ? 4.340 -14.057 -11.462 1.00 59.62 270 PRO A O 1
ATOM 2122 N N . GLY A 1 271 ? 2.753 -12.805 -12.443 1.00 67.88 271 GLY A N 1
ATOM 2123 C CA . GLY A 1 271 ? 3.227 -11.491 -11.990 1.00 67.88 271 GLY A CA 1
ATOM 2124 C C . GLY A 1 271 ? 2.504 -10.350 -12.705 1.00 67.88 271 GLY A C 1
ATOM 2125 O O . GLY A 1 271 ? 1.937 -10.582 -13.771 1.00 67.88 271 GLY A O 1
ATOM 2126 N N . SER A 1 272 ? 2.523 -9.140 -12.144 1.00 64.38 272 SER A N 1
ATOM 2127 C CA . SER A 1 272 ? 1.861 -7.962 -12.723 1.00 64.38 272 SER A CA 1
ATOM 2128 C C . SER A 1 272 ? 2.821 -7.113 -13.561 1.00 64.38 272 SER A C 1
ATOM 2130 O O . SER A 1 272 ? 4.003 -6.992 -13.236 1.00 64.38 272 SER A O 1
ATOM 2132 N N . VAL A 1 273 ? 2.321 -6.510 -14.642 1.00 69.75 273 VAL A N 1
ATOM 2133 C CA . VAL A 1 273 ? 3.098 -5.654 -15.548 1.00 69.75 273 VAL A CA 1
ATOM 2134 C C . VAL A 1 273 ? 2.332 -4.370 -15.851 1.00 69.75 273 VAL A C 1
ATOM 2136 O O . VAL A 1 273 ? 1.186 -4.405 -16.295 1.00 69.75 273 VAL A O 1
ATOM 2139 N N . LEU A 1 274 ? 3.005 -3.236 -15.663 1.00 69.62 274 LEU A N 1
ATOM 2140 C CA . LEU A 1 274 ? 2.567 -1.908 -16.081 1.00 69.62 274 LEU A CA 1
ATOM 2141 C C . LEU A 1 274 ? 3.460 -1.444 -17.234 1.00 69.62 274 LEU A C 1
ATOM 2143 O O . LEU A 1 274 ? 4.681 -1.412 -17.093 1.00 69.62 274 LEU A O 1
ATOM 2147 N N . CYS A 1 275 ? 2.864 -1.059 -18.361 1.00 71.00 275 CYS A N 1
ATOM 2148 C CA . CYS A 1 275 ? 3.597 -0.495 -19.488 1.00 71.00 275 CYS A CA 1
ATOM 2149 C C . CYS A 1 275 ? 3.058 0.893 -19.828 1.00 71.00 275 CYS A C 1
ATOM 2151 O O . CYS A 1 275 ? 1.896 1.049 -20.206 1.00 71.00 275 CYS A O 1
ATOM 2153 N N . VAL A 1 276 ? 3.924 1.895 -19.679 1.00 68.44 276 VAL A N 1
ATOM 2154 C CA . VAL A 1 276 ? 3.625 3.303 -19.948 1.00 68.44 276 VAL A CA 1
ATOM 2155 C C . VAL A 1 276 ? 4.368 3.709 -21.220 1.00 68.44 276 VAL A C 1
ATOM 2157 O O . VAL A 1 276 ? 5.598 3.621 -21.243 1.00 68.44 276 VAL A O 1
ATOM 2160 N N . PRO A 1 277 ? 3.673 4.141 -22.285 1.00 66.88 277 PRO A N 1
ATOM 2161 C CA . PRO A 1 277 ? 4.358 4.651 -23.460 1.00 66.88 277 PRO A CA 1
ATOM 2162 C C . PRO A 1 277 ? 5.004 6.005 -23.171 1.00 66.88 277 PRO A C 1
ATOM 2164 O O . PRO A 1 277 ? 4.343 6.929 -22.701 1.00 66.88 277 PRO A O 1
ATOM 2167 N N . ILE A 1 278 ? 6.277 6.140 -23.534 1.00 64.88 278 ILE A N 1
ATOM 2168 C CA . ILE A 1 278 ? 6.965 7.428 -23.619 1.00 64.88 278 ILE A CA 1
ATOM 2169 C C . ILE A 1 278 ? 7.097 7.733 -25.109 1.00 64.88 278 ILE A C 1
ATOM 2171 O O . ILE A 1 278 ? 7.890 7.106 -25.808 1.00 64.88 278 ILE A O 1
ATOM 2175 N N . PHE A 1 279 ? 6.253 8.628 -25.619 1.00 61.34 279 PHE A N 1
ATOM 2176 C CA . PHE A 1 279 ? 6.311 9.046 -27.016 1.00 61.34 279 PHE A CA 1
ATOM 2177 C C . PHE A 1 279 ? 7.201 10.281 -27.149 1.00 61.34 279 PHE A C 1
ATOM 2179 O O . PHE A 1 279 ? 6.987 11.274 -26.456 1.00 61.34 279 PHE A O 1
ATOM 2186 N N . GLU A 1 280 ? 8.144 10.250 -28.089 1.00 48.94 280 GLU A N 1
ATOM 2187 C CA . GLU A 1 280 ? 8.643 11.490 -28.680 1.00 48.94 280 GLU A CA 1
ATOM 2188 C C . GLU A 1 280 ? 7.509 12.143 -29.484 1.00 48.94 280 GLU A C 1
ATOM 2190 O O . GLU A 1 280 ? 6.797 11.441 -30.218 1.00 48.94 280 GLU A O 1
ATOM 2195 N N . PRO A 1 281 ? 7.320 13.470 -29.392 1.00 37.69 281 PRO A N 1
ATOM 2196 C CA . PRO A 1 281 ? 6.473 14.182 -30.329 1.00 37.69 281 PRO A CA 1
ATOM 2197 C C . PRO A 1 281 ? 7.145 14.144 -31.705 1.00 37.69 281 PRO A C 1
ATOM 2199 O O . PRO A 1 281 ? 7.919 15.026 -32.065 1.00 37.69 281 PRO A O 1
ATOM 2202 N N . TYR A 1 282 ? 6.846 13.118 -32.499 1.00 40.72 282 TYR A N 1
ATOM 2203 C CA . TYR A 1 282 ? 7.092 13.189 -33.931 1.00 40.72 282 TYR A CA 1
ATOM 2204 C C . TYR A 1 282 ? 6.159 14.264 -34.488 1.00 40.72 282 TYR A C 1
ATOM 2206 O O . TYR A 1 282 ? 4.942 14.073 -34.549 1.00 40.72 282 TYR A O 1
ATOM 2214 N N . LEU A 1 283 ? 6.737 15.403 -34.880 1.00 38.62 283 LEU A N 1
ATOM 2215 C CA . LEU A 1 283 ? 6.125 16.326 -35.830 1.00 38.62 283 LEU A CA 1
ATOM 2216 C C . LEU A 1 283 ? 5.947 15.553 -37.139 1.00 38.62 283 LEU A C 1
ATOM 2218 O O . LEU A 1 283 ? 6.822 15.527 -38.001 1.00 38.62 283 LEU A O 1
ATOM 2222 N N . VAL A 1 284 ? 4.833 14.836 -37.249 1.00 36.22 284 VAL A N 1
ATOM 2223 C CA . VAL A 1 284 ? 4.405 14.237 -38.507 1.00 36.22 284 VAL A CA 1
ATOM 2224 C C . VAL A 1 284 ? 4.082 15.399 -39.432 1.00 36.22 284 VAL A C 1
ATOM 2226 O O . VAL A 1 284 ? 3.109 16.099 -39.188 1.00 36.22 284 VAL A O 1
ATOM 2229 N N . GLY A 1 285 ? 4.942 15.602 -40.431 1.00 39.22 285 GLY A N 1
ATOM 2230 C CA . GLY A 1 285 ? 4.683 16.358 -41.651 1.00 39.22 285 GLY A CA 1
ATOM 2231 C C . GLY A 1 285 ? 4.029 17.720 -41.448 1.00 39.22 285 GLY A C 1
ATOM 2232 O O . GLY A 1 285 ? 2.812 17.831 -41.347 1.00 39.22 285 GLY A O 1
ATOM 2233 N N . SER A 1 286 ? 4.825 18.781 -41.540 1.00 31.98 286 SER A N 1
ATOM 2234 C CA . SER A 1 286 ? 4.331 20.033 -42.104 1.00 31.98 286 SER A CA 1
ATOM 2235 C C . SER A 1 286 ? 3.818 19.741 -43.519 1.00 31.98 286 SER A C 1
ATOM 2237 O O . SER A 1 286 ? 4.572 19.837 -44.490 1.00 31.98 286 SER A O 1
ATOM 2239 N N . GLU A 1 287 ? 2.557 19.320 -43.636 1.00 34.22 287 GLU A N 1
ATOM 2240 C CA . GLU A 1 287 ? 1.835 19.390 -44.893 1.00 34.22 287 GLU A CA 1
ATOM 2241 C C . GLU A 1 287 ? 1.926 20.841 -45.334 1.00 34.22 287 GLU A C 1
ATOM 2243 O O . GLU A 1 287 ? 1.467 21.773 -44.671 1.00 34.22 287 GLU A O 1
ATOM 2248 N N . SER A 1 288 ? 2.646 21.021 -46.431 1.00 35.16 288 SER A N 1
ATOM 2249 C CA . SER A 1 288 ? 2.713 22.269 -47.154 1.00 35.16 288 SER A CA 1
ATOM 2250 C C . SER A 1 288 ? 1.300 22.517 -47.660 1.00 35.16 288 SER A C 1
ATOM 2252 O O . SER A 1 288 ? 0.927 22.014 -48.717 1.00 35.16 288 SER A O 1
ATOM 2254 N N . ILE A 1 289 ? 0.489 23.226 -46.871 1.00 33.94 289 ILE A N 1
ATOM 2255 C CA . ILE A 1 289 ? -0.778 23.779 -47.334 1.00 33.94 289 ILE A CA 1
ATOM 2256 C C . ILE A 1 289 ? -0.386 24.800 -48.397 1.00 33.94 289 ILE A C 1
ATOM 2258 O O . ILE A 1 289 ? -0.040 25.948 -48.116 1.00 33.94 289 ILE A O 1
ATOM 2262 N N . THR A 1 290 ? -0.347 24.321 -49.632 1.00 35.19 290 THR A N 1
ATOM 2263 C CA . THR A 1 290 ? -0.341 25.127 -50.836 1.00 35.19 290 THR A CA 1
ATOM 2264 C C . THR A 1 290 ? -1.619 25.955 -50.791 1.00 35.19 290 THR A C 1
ATOM 2266 O O . THR A 1 290 ? -2.729 25.457 -50.945 1.00 35.19 290 THR A O 1
ATOM 2269 N N . LEU A 1 291 ? -1.452 27.240 -50.482 1.00 36.78 291 LEU A N 1
ATOM 2270 C CA . LEU A 1 291 ? -2.467 28.278 -50.625 1.00 36.78 291 LEU A CA 1
ATOM 2271 C C . LEU A 1 291 ? -2.692 28.531 -52.127 1.00 36.78 291 LEU 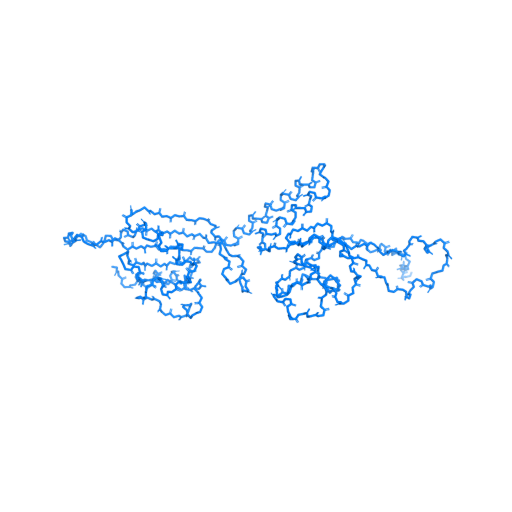A C 1
ATOM 2273 O O . LEU A 1 291 ? -2.280 29.549 -52.670 1.00 36.78 291 LEU A O 1
ATOM 2277 N N . GLU A 1 292 ? -3.333 27.582 -52.801 1.00 38.22 292 GLU A N 1
ATOM 2278 C CA . GLU A 1 292 ? -3.938 27.753 -54.124 1.00 38.22 292 GLU A CA 1
ATOM 2279 C C . GLU A 1 292 ? -5.411 27.352 -54.023 1.00 38.22 292 GLU A C 1
ATOM 2281 O O . GLU A 1 292 ? -5.791 26.240 -54.353 1.00 38.22 292 GLU A O 1
ATOM 2286 N N . ASP A 1 293 ? -6.232 28.248 -53.471 1.00 39.59 293 ASP A N 1
ATOM 2287 C CA . ASP A 1 293 ? -7.574 28.536 -53.994 1.00 39.59 293 ASP A CA 1
ATOM 2288 C C . ASP A 1 293 ? -8.254 29.611 -53.140 1.00 39.59 293 ASP A C 1
ATOM 2290 O O . ASP A 1 293 ? -8.909 29.356 -52.131 1.00 39.59 293 ASP A O 1
ATOM 2294 N N . ALA A 1 294 ? -8.103 30.860 -53.573 1.00 34.72 294 ALA A N 1
ATOM 2295 C CA . ALA A 1 294 ? -9.012 31.937 -53.209 1.00 34.72 294 ALA A CA 1
ATOM 2296 C C . ALA A 1 294 ? -9.099 32.925 -54.378 1.00 34.72 294 ALA A C 1
ATOM 2298 O O . ALA A 1 294 ? -8.599 34.046 -54.317 1.00 34.72 294 ALA A O 1
ATOM 2299 N N . ARG A 1 295 ? -9.737 32.499 -55.476 1.00 36.91 295 ARG A N 1
ATOM 2300 C CA . ARG A 1 295 ? -10.372 33.452 -56.395 1.00 36.91 295 ARG A CA 1
ATOM 2301 C C . ARG A 1 295 ? -11.642 33.979 -55.718 1.00 36.91 295 ARG A C 1
ATOM 2303 O O . ARG A 1 295 ? -12.523 33.172 -55.423 1.00 36.91 295 ARG A O 1
ATOM 2310 N N . PRO A 1 296 ? -11.784 35.292 -55.484 1.00 36.62 296 PRO A N 1
ATOM 2311 C CA . PRO A 1 296 ? -13.069 35.854 -55.112 1.00 36.62 296 PRO A CA 1
ATOM 2312 C C . PRO A 1 296 ? -13.961 35.925 -56.355 1.00 36.62 296 PRO A C 1
ATOM 2314 O O . PRO A 1 296 ? -13.552 36.413 -57.408 1.00 36.62 296 PRO A O 1
ATOM 2317 N N . ALA A 1 297 ? -15.185 35.424 -56.228 1.00 38.94 297 ALA A N 1
ATOM 2318 C CA . ALA A 1 297 ? -16.250 35.723 -57.168 1.00 38.94 297 ALA A CA 1
ATOM 2319 C C . ALA A 1 297 ? -16.725 37.164 -56.938 1.00 38.94 297 ALA A C 1
ATOM 2321 O O . ALA A 1 297 ? -17.339 37.433 -55.909 1.00 38.94 297 ALA A O 1
ATOM 2322 N N . THR A 1 298 ? -16.440 38.043 -57.900 1.00 44.31 298 THR A N 1
ATOM 2323 C CA . THR A 1 298 ? -17.316 39.114 -58.418 1.00 44.31 298 THR A CA 1
ATOM 2324 C C . THR A 1 298 ? -16.747 39.601 -59.737 1.00 44.31 298 THR A C 1
ATOM 2326 O O . THR A 1 298 ? -15.545 39.950 -59.737 1.00 44.31 298 THR A O 1
#

Solvent-accessible surface area (backbone atoms only — not comparable to full-atom values): 17842 Å² total; per-residue (Å²): 131,62,73,68,57,55,56,51,50,51,56,50,47,68,72,43,86,46,15,39,35,33,28,38,46,92,72,39,26,26,74,39,67,35,67,49,40,28,67,74,42,60,88,72,50,44,82,46,86,59,63,71,39,41,53,78,79,68,44,58,68,78,53,35,72,59,47,51,61,51,55,48,51,28,57,74,67,60,49,65,47,80,47,74,66,45,78,42,62,83,58,50,90,82,69,36,68,38,23,31,33,38,38,41,35,60,40,82,79,74,74,71,99,79,71,78,87,63,95,76,75,68,48,35,32,36,37,39,42,30,79,41,35,69,63,51,50,52,52,51,51,52,51,36,51,52,54,47,50,54,35,66,77,40,100,55,58,70,64,61,40,47,53,52,50,48,50,39,47,26,72,73,65,63,47,79,54,47,70,45,74,45,72,47,74,59,92,63,64,78,80,50,68,80,70,78,56,78,79,65,67,78,75,58,77,78,64,25,38,34,41,63,77,41,74,40,72,54,31,77,74,29,72,76,47,61,56,66,59,34,89,39,27,64,65,36,46,33,66,73,68,74,42,70,45,78,40,77,48,45,64,82,45,78,72,48,63,70,68,27,55,40,97,83,68,43,66,70,69,71,46,65,49,77,47,72,81,84,77,77,87,74,82,75,66,88,73,79,79,72,91,80,84,81,82,79,92,127

pLDDT: mean 72.45, std 16.17, range [31.98, 93.25]

Mean predicted aligned error: 16.11 Å

Radius of gyration: 29.43 Å; Cα contacts (8 Å, |Δi|>4): 417; chains: 1; bounding box: 54×59×103 Å

Secondary structure (DSSP, 8-state):
--HHHHHHHHHHHHHSSEEEEEE-TTT-BEEEE-HHHHTTSPTTTTTS--TTSBHHHHS-HHHHHHHHHHHHHHHHH---EEEEEEEE-TTTTTT-SEEEEEEEEEE-----TTS---TT-PPEEEEEEEE-HHHHHHHHHHHHHHHHHHHHHTT--HHHHHHHHHHHHHHHH--S-EEEEEEPPPTTSTTTGGGT-TTTTTSS----BEEEEEEESS-GGGGG---B-STTBHHHHHHHHTS-EEES-GGG-TTSB----STTS----S--EEE-----------------------

Nearest PDB structures (foldseek):
  3k3c-assembly1_A  TM=7.550E-01  e=1.193E-07  Mycobacterium tuberculosis
  5luv-assembly1_A  TM=6.667E-01  e=1.081E-05  Pseudomonas putida W619
  8u63-assembly1_B  TM=3.422E-01  e=5.251E-05  Pseudomonas syringae pv. tomato str. DC3000
  4r70-assembly1_A  TM=2.816E-01  e=7.027E-02  Rhodopseudomonas palustris CGA009
  8bwy-assembly1_I  TM=5.010E-01  e=4.227E+00  Chlamydomonas reinhardtii

Sequence (298 aa):
MEPGQAAQLEHILRHVSVGVAILKSTSLHIRYANPYILAFLDEPWCYQNVVGLRVDEVLPAQICDIALPLLRQVSENGQPVHYTEVPYEGSLETRGRTYWQISIEPSTICEGETSEPTQDQHPDLLVIAEDVTDKVRSRLHLQAIHSIISAIAGPSALHHVLDRILQALQDLVGANRCAVLLIDPPTGTSDMQELGYEEVARTVPETRRVTIAAQKGIHIHSAGWHPLINRRILLGQVMRERKTLVFTDTSTIPNIDLPFLDDDGKSRRPGSVLCVPIFEPYLVGSESITLEDARPAT